Protein AF-A0A1G2UXZ8-F1 (afdb_monomer)

pLDDT: mean 89.66, std 9.72, range [54.31, 97.94]

Foldseek 3Di:
DDPVVVLVVVCVVVPVLCSVVSCVVSVNPDDPVLVVVLVVQLVPDQALVSLLVSLVVDNDPVSVVVSLVSQLVNDDDLVSLVVSLVSDPDPVSVVSSLVNNLVNLQVQLVVDDALVSLLVSLVSDDDPSVQSSLLSQLVNDLALVSLVVSVVSVHDPVSNVVSLVVNLVNLVVQLVPDDDLVSLVVSCVSHPDPVSNVSSLVNLCVNCVVVLVPDQALVVLLVCLVSNPDPVSLVSSLVSLVVNDDALVSLVSSLVSDDPPDPSNVVSVVVSVVVVVVVD

Structure (mmCIF, N/CA/C/O backbone):
data_AF-A0A1G2UXZ8-F1
#
_entry.id   AF-A0A1G2UXZ8-F1
#
loop_
_atom_site.group_PDB
_atom_site.id
_atom_site.type_symbol
_atom_site.label_atom_id
_atom_site.label_alt_id
_atom_site.label_comp_id
_atom_site.label_asym_id
_atom_site.label_entity_id
_atom_site.label_seq_id
_atom_site.pdbx_PDB_ins_code
_atom_site.Cartn_x
_atom_site.Cartn_y
_atom_site.Cartn_z
_atom_site.occupancy
_atom_site.B_iso_or_equiv
_atom_site.auth_seq_id
_atom_site.auth_comp_id
_atom_site.auth_asym_id
_atom_site.auth_atom_id
_atom_site.pdbx_PDB_model_num
ATOM 1 N N . MET A 1 1 ? -62.846 7.617 43.809 1.00 58.75 1 MET A N 1
ATOM 2 C CA . MET A 1 1 ? -61.968 7.109 42.742 1.00 58.75 1 MET A CA 1
ATOM 3 C C . MET A 1 1 ? -60.592 7.051 43.361 1.00 58.75 1 MET A C 1
ATOM 5 O O . MET A 1 1 ? -60.181 8.074 43.897 1.00 58.75 1 MET A O 1
ATOM 9 N N . ASP A 1 2 ? -59.991 5.868 43.469 1.00 78.31 2 ASP A N 1
ATOM 10 C CA . ASP A 1 2 ? -58.647 5.765 44.043 1.00 78.31 2 ASP A CA 1
ATOM 11 C C . ASP A 1 2 ? -57.612 6.422 43.113 1.00 78.31 2 ASP A C 1
ATOM 13 O O . ASP A 1 2 ? -57.886 6.703 41.940 1.00 78.31 2 ASP A O 1
ATOM 17 N N . ASN A 1 3 ? -56.446 6.735 43.678 1.00 74.56 3 ASN A N 1
ATOM 18 C CA . ASN A 1 3 ? -55.383 7.455 42.984 1.00 74.56 3 ASN A CA 1
ATOM 19 C C . ASN A 1 3 ? -54.862 6.697 41.750 1.00 74.56 3 ASN A C 1
ATOM 21 O O . ASN A 1 3 ? -54.484 7.342 40.778 1.00 74.56 3 ASN A O 1
ATOM 25 N N . GLU A 1 4 ? -54.911 5.362 41.744 1.00 75.12 4 GLU A N 1
ATOM 26 C CA . GLU A 1 4 ? -54.502 4.539 40.596 1.00 75.12 4 GLU A CA 1
ATOM 27 C C . GLU A 1 4 ? -55.512 4.606 39.449 1.00 75.12 4 GLU A C 1
ATOM 29 O O . GLU A 1 4 ? -55.157 4.798 38.287 1.00 75.12 4 GLU A O 1
ATOM 34 N N . THR A 1 5 ? -56.801 4.575 39.771 1.00 79.25 5 THR A N 1
ATOM 35 C CA . THR A 1 5 ? -57.874 4.758 38.791 1.00 79.25 5 THR A CA 1
ATOM 36 C C . THR A 1 5 ? -57.797 6.152 38.154 1.00 79.25 5 THR A C 1
ATOM 38 O O . THR A 1 5 ? -58.088 6.314 36.966 1.00 79.25 5 THR A O 1
ATOM 41 N N . LEU A 1 6 ? -57.379 7.168 38.921 1.00 79.19 6 LEU A N 1
ATOM 42 C CA . LEU A 1 6 ? -57.169 8.533 38.433 1.00 79.19 6 LEU A CA 1
ATOM 43 C C . LEU A 1 6 ? -55.944 8.629 37.504 1.00 79.19 6 LEU A C 1
ATOM 45 O O . LEU A 1 6 ? -56.065 9.202 36.421 1.00 79.19 6 LEU A O 1
ATOM 49 N N . VAL A 1 7 ? -54.807 8.037 37.888 1.00 77.62 7 VAL A N 1
ATOM 50 C CA . VAL A 1 7 ? -53.590 7.958 37.055 1.00 77.62 7 VAL A CA 1
ATOM 51 C C . VAL A 1 7 ? -53.886 7.230 35.743 1.00 77.62 7 VAL A C 1
ATOM 53 O O . VAL A 1 7 ? -53.621 7.779 34.676 1.00 77.62 7 VAL A O 1
ATOM 56 N N . SER A 1 8 ? -54.518 6.054 35.807 1.00 75.44 8 SER A N 1
ATOM 57 C CA . SER A 1 8 ? -54.886 5.240 34.641 1.00 75.44 8 SER A CA 1
ATOM 58 C C . SER A 1 8 ? -55.841 5.974 33.693 1.00 75.44 8 SER A C 1
ATOM 60 O O . SER A 1 8 ? -55.656 5.955 32.477 1.00 75.44 8 SER A O 1
ATOM 62 N N . SER A 1 9 ? -56.817 6.709 34.235 1.00 79.62 9 SER A N 1
ATOM 63 C CA . SER A 1 9 ? -57.753 7.498 33.423 1.00 79.62 9 SER A CA 1
ATOM 64 C C . SER A 1 9 ? -57.069 8.670 32.714 1.00 79.62 9 SER A C 1
ATOM 66 O O . SER A 1 9 ? -57.367 8.944 31.554 1.00 79.62 9 SER A O 1
ATOM 68 N N . ILE A 1 10 ? -56.147 9.366 33.388 1.00 79.25 10 ILE A N 1
ATOM 69 C CA . ILE A 1 10 ? -55.406 10.492 32.798 1.00 79.25 10 ILE A CA 1
ATOM 70 C C . ILE A 1 10 ? -54.396 9.980 31.764 1.00 79.25 10 ILE A C 1
ATOM 72 O O . ILE A 1 10 ? -54.287 10.554 30.680 1.00 79.25 10 ILE A O 1
ATOM 76 N N . ALA A 1 11 ? -53.726 8.866 32.050 1.00 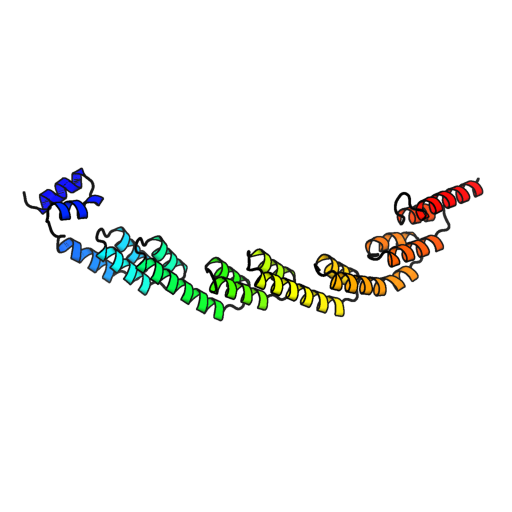73.75 11 ALA A N 1
ATOM 77 C CA . ALA A 1 11 ? -52.838 8.183 31.118 1.00 73.75 11 ALA A CA 1
ATOM 78 C C . ALA A 1 11 ? -53.572 7.677 29.870 1.00 73.75 11 ALA A C 1
ATOM 80 O O . ALA A 1 11 ? -53.076 7.842 28.761 1.00 73.75 11 ALA A O 1
ATOM 81 N N . GLY A 1 12 ? -54.789 7.146 30.018 1.00 74.38 12 GLY A N 1
ATOM 82 C CA . GLY A 1 12 ? -55.623 6.733 28.886 1.00 74.38 12 GLY A CA 1
ATOM 83 C C . GLY A 1 12 ? -56.032 7.887 27.961 1.00 74.38 12 GLY A C 1
ATOM 84 O O . GLY A 1 12 ? -56.367 7.652 26.803 1.00 74.38 12 GLY A O 1
ATOM 85 N N . ILE A 1 13 ? -55.988 9.134 28.449 1.00 78.38 13 ILE A N 1
ATOM 86 C CA . ILE A 1 13 ? -56.306 10.345 27.675 1.00 78.38 13 ILE A CA 1
ATOM 87 C C . ILE A 1 13 ? -55.046 10.967 27.062 1.00 78.38 13 ILE A C 1
ATOM 89 O O . ILE A 1 13 ? -55.066 11.375 25.903 1.00 78.38 13 ILE A O 1
ATOM 93 N N . LEU A 1 14 ? -53.967 11.079 27.841 1.00 70.81 14 LEU A N 1
ATOM 94 C CA . LEU A 1 14 ? -52.734 11.765 27.436 1.00 70.81 14 LEU A CA 1
ATOM 95 C C . LEU A 1 14 ? -51.730 10.835 26.739 1.00 70.81 14 LEU A C 1
ATOM 97 O O . LEU A 1 14 ? -50.828 11.313 26.055 1.00 70.81 14 LEU A O 1
ATOM 101 N N . GLY A 1 15 ? -51.921 9.523 26.867 1.00 57.69 15 GLY A N 1
ATOM 102 C CA . GLY A 1 15 ? -50.991 8.485 26.447 1.00 57.69 15 GLY A CA 1
ATOM 103 C C . GLY A 1 15 ? -50.136 7.983 27.611 1.00 57.69 15 GLY A C 1
ATOM 104 O O . GLY A 1 15 ? -49.682 8.763 28.451 1.00 57.69 15 GLY A O 1
ATOM 105 N N . HIS A 1 16 ? -49.920 6.664 27.653 1.00 64.88 16 HIS A N 1
ATOM 106 C CA . HIS A 1 16 ? -49.208 5.996 28.748 1.00 64.88 16 HIS A CA 1
ATOM 107 C C . HIS A 1 16 ? -47.759 6.471 28.914 1.00 64.88 16 HIS A C 1
ATOM 109 O O . HIS A 1 16 ? -47.296 6.553 30.035 1.00 64.88 16 HIS A O 1
ATOM 115 N N . TYR A 1 17 ? -47.120 6.960 27.852 1.00 56.22 17 TYR A N 1
ATOM 116 C CA . TYR A 1 17 ? -45.777 7.560 27.873 1.00 56.22 17 TYR A CA 1
ATOM 117 C C . TYR A 1 17 ? -45.634 8.824 28.753 1.00 56.22 17 TYR A C 1
ATOM 119 O O . TYR A 1 17 ? -44.525 9.313 28.957 1.00 56.22 17 TYR A O 1
ATOM 127 N N . HIS A 1 18 ? -46.730 9.382 29.283 1.00 64.62 18 HIS A N 1
ATOM 128 C CA . HIS A 1 18 ? -46.697 10.464 30.275 1.00 64.62 18 HIS A CA 1
ATOM 129 C C . HIS A 1 18 ? -46.946 9.983 31.716 1.00 64.62 18 HIS A C 1
ATOM 131 O O . HIS A 1 18 ? -47.034 10.825 32.615 1.00 64.62 18 HIS A O 1
ATOM 137 N N . LEU A 1 19 ? -47.058 8.670 31.968 1.00 67.75 19 LEU A N 1
ATOM 138 C CA . LEU A 1 19 ? -47.338 8.103 33.296 1.00 67.75 19 LEU A CA 1
ATOM 139 C C . LEU A 1 19 ? -46.437 8.667 34.402 1.00 67.75 19 LEU A C 1
ATOM 141 O O . LEU A 1 19 ? -46.987 9.079 35.427 1.00 67.75 19 LEU A O 1
ATOM 145 N N . PRO A 1 20 ? -45.103 8.769 34.221 1.00 63.78 20 PRO A N 1
ATOM 146 C CA . PRO A 1 20 ? -44.215 9.248 35.280 1.00 63.78 20 PRO A CA 1
ATOM 147 C C . PRO A 1 20 ? -44.505 10.706 35.658 1.00 63.78 20 PRO A C 1
ATOM 149 O O . PRO A 1 20 ? -44.551 11.074 36.835 1.00 63.78 20 PRO A O 1
ATOM 152 N N . GLN A 1 21 ? -44.791 11.546 34.659 1.00 69.12 21 GLN A N 1
ATOM 153 C CA . GLN A 1 21 ? -45.149 12.954 34.853 1.00 69.12 21 GLN A CA 1
ATOM 154 C C . GLN A 1 21 ? -46.533 13.087 35.499 1.00 69.12 21 GLN A C 1
ATOM 156 O O . GLN A 1 21 ? -46.715 13.900 36.404 1.00 69.12 21 GLN A O 1
ATOM 161 N N . ILE A 1 22 ? -47.493 12.256 35.084 1.00 75.06 22 ILE A N 1
ATOM 162 C CA . ILE A 1 22 ? -48.847 12.199 35.646 1.00 75.06 22 ILE A CA 1
ATOM 163 C C . ILE A 1 22 ? -48.794 11.780 37.122 1.00 75.06 22 ILE A C 1
ATOM 165 O O . ILE A 1 22 ? -49.353 12.476 37.970 1.00 75.06 22 ILE A O 1
ATOM 169 N N . ARG A 1 23 ? -48.077 10.700 37.456 1.00 73.06 23 ARG A N 1
ATOM 170 C CA . ARG A 1 23 ? -47.883 10.213 38.833 1.00 73.06 23 ARG A CA 1
ATOM 171 C C . ARG A 1 23 ? -47.204 11.261 39.716 1.00 73.06 23 ARG A C 1
ATOM 173 O O . ARG A 1 23 ? -47.701 11.556 40.804 1.00 73.06 23 ARG A O 1
ATOM 180 N N . THR A 1 24 ? -46.147 11.902 39.210 1.00 75.06 24 THR A N 1
ATOM 181 C CA . THR A 1 24 ? -45.426 12.977 39.914 1.00 75.06 24 THR A CA 1
ATOM 182 C C . THR A 1 24 ? -46.331 14.171 40.223 1.00 75.06 24 THR A C 1
ATOM 184 O O . THR A 1 24 ? -46.369 14.637 41.361 1.00 75.06 24 THR A O 1
ATOM 187 N N . VAL A 1 25 ? -47.100 14.654 39.240 1.00 78.38 25 VAL A N 1
ATOM 188 C CA . VAL A 1 25 ? -48.041 15.776 39.426 1.00 78.38 25 VAL A CA 1
ATOM 189 C C . VAL A 1 25 ? -49.145 15.424 40.423 1.00 78.38 25 VAL A C 1
ATOM 191 O O . VAL A 1 25 ? -49.581 16.279 41.193 1.00 78.38 25 VAL A O 1
ATOM 194 N N . LEU A 1 26 ? -49.590 14.169 40.431 1.00 79.94 26 LEU A N 1
ATOM 195 C CA . LEU A 1 26 ? -50.650 13.694 41.316 1.00 79.94 26 LEU A CA 1
ATOM 196 C C . LEU A 1 26 ? -50.145 13.283 42.709 1.00 79.94 26 LEU A C 1
ATOM 198 O O . LEU A 1 26 ? -50.958 12.931 43.562 1.00 79.94 26 LEU A O 1
ATOM 202 N N . GLY A 1 27 ? -48.831 13.331 42.959 1.00 72.88 27 GLY A N 1
ATOM 203 C CA . GLY A 1 27 ? -48.230 12.886 44.219 1.00 72.88 27 GLY A CA 1
ATOM 204 C C . GLY A 1 27 ? -48.477 11.403 44.510 1.00 72.88 27 GLY A C 1
ATOM 205 O O . GLY A 1 27 ? -48.509 11.001 45.674 1.00 72.88 27 GLY A O 1
ATOM 206 N N . VAL A 1 28 ? -48.700 10.603 43.464 1.00 71.12 28 VAL A N 1
ATOM 207 C CA . VAL A 1 28 ? -48.918 9.160 43.565 1.00 71.12 28 VAL A CA 1
ATOM 208 C C . VAL A 1 28 ? -47.559 8.497 43.372 1.00 71.12 28 VAL A C 1
ATOM 210 O O . VAL A 1 28 ? -46.998 8.620 42.283 1.00 71.12 28 VAL A O 1
ATOM 213 N N . PRO A 1 29 ? -46.990 7.843 44.400 1.00 61.88 29 PRO A N 1
ATOM 214 C CA . PRO A 1 29 ? -45.756 7.091 44.220 1.00 61.88 29 PRO A CA 1
ATOM 215 C C . PRO A 1 29 ? -45.961 6.002 43.158 1.00 61.88 29 PRO A C 1
ATOM 217 O O . PRO A 1 29 ? -47.081 5.534 42.938 1.00 61.88 29 PRO A O 1
ATOM 220 N N . GLU A 1 30 ? -44.889 5.621 42.469 1.00 59.06 30 GLU A N 1
ATOM 221 C CA . GLU A 1 30 ? -44.909 4.433 4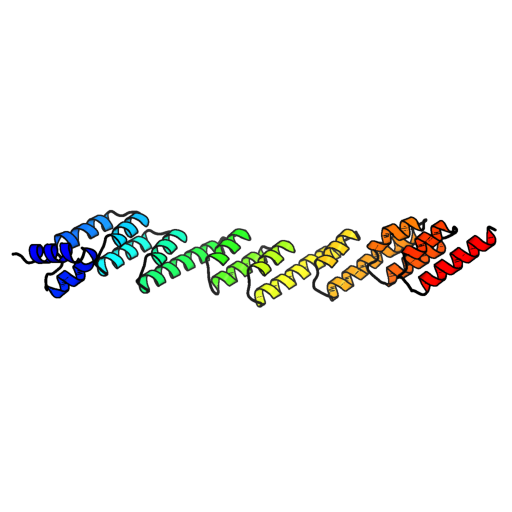1.611 1.00 59.06 30 GLU A CA 1
ATOM 222 C C . GLU A 1 30 ? -45.421 3.229 42.405 1.00 59.06 30 GLU A C 1
ATOM 224 O O . GLU A 1 30 ? -45.105 3.071 43.590 1.00 59.06 30 GLU A O 1
ATOM 229 N N . SER A 1 31 ? -46.252 2.408 41.766 1.00 58.75 31 SER A N 1
ATOM 230 C CA . SER A 1 31 ? -46.792 1.216 42.409 1.00 58.75 31 SER A CA 1
ATOM 231 C C . SER A 1 31 ? -45.656 0.233 42.732 1.00 58.75 31 SER A C 1
ATOM 233 O O . SER A 1 31 ? -44.725 0.059 41.943 1.00 58.75 31 SER A O 1
ATOM 235 N N . GLU A 1 32 ? -45.708 -0.424 43.898 1.00 54.72 32 GLU A N 1
ATOM 236 C CA . GLU A 1 32 ? -44.707 -1.440 44.270 1.00 54.72 32 GLU A CA 1
ATOM 237 C C . GLU A 1 32 ? -44.672 -2.603 43.261 1.00 54.72 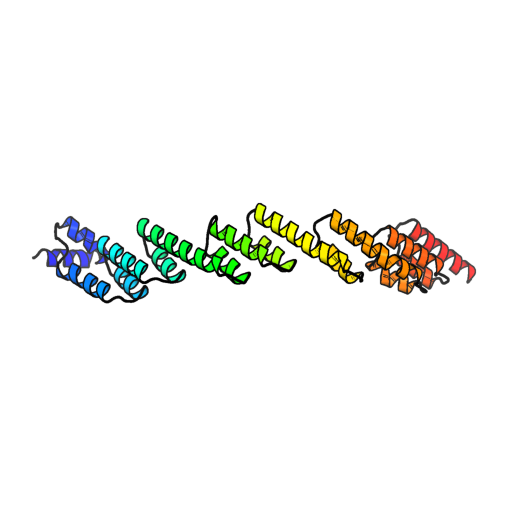32 GLU A C 1
ATOM 239 O O . GLU A 1 32 ? -43.607 -3.162 43.020 1.00 54.72 32 GLU A O 1
ATOM 244 N N . GLU A 1 33 ? -45.802 -2.936 42.627 1.00 55.69 33 GLU A N 1
ATOM 245 C CA . GLU A 1 33 ? -45.894 -4.002 41.619 1.00 55.69 33 GLU A CA 1
ATOM 246 C C . GLU A 1 33 ? -45.131 -3.675 40.322 1.00 55.69 33 GLU A C 1
ATOM 248 O O . GLU A 1 33 ? -44.415 -4.540 39.814 1.00 55.69 33 GLU A O 1
ATOM 253 N N . GLU A 1 34 ? -45.213 -2.440 39.807 1.00 54.31 34 GLU A N 1
ATOM 254 C CA . GLU A 1 34 ? -44.420 -2.014 38.638 1.00 54.31 34 GLU A CA 1
ATOM 255 C C . GLU A 1 34 ? -42.918 -2.014 38.965 1.00 54.31 34 GLU A C 1
ATOM 257 O O . GLU A 1 34 ? -42.119 -2.514 38.176 1.00 54.31 34 GLU A O 1
ATOM 262 N N . ASN A 1 35 ? -42.534 -1.575 40.171 1.00 58.84 35 ASN A N 1
ATOM 263 C CA . ASN A 1 35 ? -41.133 -1.515 40.615 1.00 58.84 35 ASN A CA 1
ATOM 264 C C . ASN A 1 35 ? -40.482 -2.897 40.861 1.00 58.84 35 ASN A C 1
ATOM 266 O O . ASN A 1 35 ? -39.256 -2.996 40.972 1.00 58.84 35 ASN A O 1
ATOM 270 N N . VAL A 1 36 ? -41.288 -3.956 41.009 1.00 63.03 36 VAL A N 1
ATOM 271 C CA . VAL A 1 36 ? -40.825 -5.347 41.191 1.00 63.03 36 VAL A CA 1
ATOM 272 C C . VAL A 1 36 ? -40.710 -6.072 39.848 1.00 63.03 36 VAL A C 1
ATOM 274 O O . VAL A 1 36 ? -39.770 -6.839 39.646 1.00 63.03 36 VAL A O 1
ATOM 277 N N . LYS A 1 37 ? -41.614 -5.805 38.899 1.00 76.25 37 LYS A N 1
ATOM 278 C CA . LYS A 1 37 ? -41.692 -6.562 37.642 1.00 76.25 37 LYS A CA 1
ATOM 279 C C . LYS A 1 37 ? -40.462 -6.385 36.744 1.00 76.25 37 LYS A C 1
ATOM 281 O O . LYS A 1 37 ? -39.888 -7.384 36.314 1.00 76.25 37 LYS A O 1
ATOM 286 N N . TRP A 1 38 ? -40.031 -5.148 36.488 1.00 80.12 38 TRP A N 1
ATOM 287 C CA . TRP A 1 38 ? -38.858 -4.902 35.638 1.00 80.12 38 TRP A CA 1
ATOM 288 C C . TRP A 1 38 ? -37.567 -5.412 36.284 1.00 80.12 38 TRP A C 1
ATOM 290 O O . TRP A 1 38 ? -36.665 -5.853 35.581 1.00 80.12 38 TRP A O 1
ATOM 300 N N . LYS A 1 39 ? -37.477 -5.414 37.622 1.00 84.44 39 LYS A N 1
ATOM 301 C CA . LYS A 1 39 ? -36.323 -5.973 38.341 1.00 84.44 39 LYS A CA 1
ATOM 302 C C . LYS A 1 39 ? -36.226 -7.478 38.173 1.00 84.44 39 LYS A C 1
ATOM 304 O O . LYS A 1 39 ? -35.134 -7.976 37.922 1.00 84.44 39 LYS A O 1
ATOM 309 N N . ASP A 1 40 ? -37.347 -8.187 38.263 1.00 86.62 40 ASP A N 1
ATOM 310 C CA . ASP A 1 40 ? -37.391 -9.631 38.028 1.00 86.62 40 ASP A CA 1
ATOM 311 C C . ASP A 1 40 ? -37.030 -9.980 36.573 1.00 86.62 40 ASP A C 1
ATOM 313 O O . ASP A 1 40 ? -36.357 -10.984 36.317 1.00 86.62 40 ASP A O 1
ATOM 317 N N . GLU A 1 41 ? -37.493 -9.181 35.607 1.00 88.44 41 GLU A N 1
ATOM 318 C CA . GLU A 1 41 ? -37.143 -9.321 34.187 1.00 88.44 41 GLU A CA 1
ATOM 319 C C . GLU A 1 41 ? -35.656 -9.024 33.958 1.00 88.44 41 GLU A C 1
ATOM 321 O O . GLU A 1 41 ? -34.948 -9.830 33.346 1.00 88.44 41 GLU A O 1
ATOM 326 N N . LEU A 1 42 ? -35.150 -7.937 34.547 1.00 91.50 42 LEU A N 1
ATOM 327 C CA . LEU A 1 42 ? -33.744 -7.575 34.483 1.00 91.50 42 LEU A CA 1
ATOM 328 C C . LEU A 1 42 ? -32.865 -8.639 35.125 1.00 91.50 42 LEU A C 1
ATOM 330 O O . LEU A 1 42 ? -31.822 -8.954 34.568 1.00 91.50 42 LEU A O 1
ATOM 334 N N . GLU A 1 43 ? -33.241 -9.217 36.266 1.00 92.62 43 GLU A N 1
ATOM 335 C CA . GLU A 1 43 ? -32.473 -10.271 36.939 1.00 92.62 43 GLU A CA 1
ATOM 336 C C . GLU A 1 43 ? -32.340 -11.517 36.053 1.00 92.62 43 GLU A C 1
ATOM 338 O O . GLU A 1 43 ? -31.247 -12.087 35.958 1.00 92.62 43 GLU A O 1
ATOM 343 N N . LYS A 1 44 ? -33.406 -11.876 35.328 1.00 93.25 44 LYS A N 1
ATOM 344 C CA . LYS A 1 44 ? -33.438 -13.018 34.402 1.00 93.25 44 LYS A CA 1
ATOM 345 C C . LYS A 1 44 ? -32.704 -12.771 33.087 1.00 93.25 44 LYS A C 1
ATOM 347 O O . LYS A 1 44 ? -32.305 -13.749 32.463 1.00 93.25 44 LYS A O 1
ATOM 352 N N . ALA A 1 45 ? -32.506 -11.517 32.680 1.00 93.62 45 ALA A N 1
ATOM 353 C CA . ALA A 1 45 ? -31.782 -11.190 31.455 1.00 93.62 45 ALA A CA 1
ATOM 354 C C . ALA A 1 45 ? -30.337 -11.720 31.505 1.00 93.62 45 ALA A C 1
ATOM 356 O O . ALA A 1 45 ? -29.588 -11.450 32.450 1.00 93.62 45 ALA A O 1
ATOM 357 N N . THR A 1 46 ? -29.939 -12.475 30.490 1.00 94.12 46 THR A N 1
ATOM 358 C CA . THR A 1 46 ? -28.609 -13.093 30.356 1.00 94.12 46 THR A CA 1
ATOM 359 C C . THR A 1 46 ? -27.827 -12.577 29.154 1.00 94.12 46 THR A C 1
ATOM 361 O O . THR A 1 46 ? -26.633 -12.853 29.039 1.00 94.12 46 THR A O 1
ATOM 364 N N . THR A 1 47 ? -28.474 -11.804 28.285 1.00 94.75 47 THR A N 1
ATOM 365 C CA . THR A 1 47 ? -27.885 -11.223 27.076 1.00 94.75 47 THR A CA 1
ATOM 366 C C . THR A 1 47 ? -28.015 -9.702 27.060 1.00 94.75 47 THR A C 1
ATOM 368 O O . THR A 1 47 ? -28.826 -9.122 27.782 1.00 94.75 47 THR A O 1
ATOM 371 N N . VAL A 1 48 ? -27.205 -9.050 26.220 1.00 93.25 48 VAL A N 1
ATOM 372 C CA . VAL A 1 48 ? -27.284 -7.598 26.003 1.00 93.25 48 VAL A CA 1
ATOM 37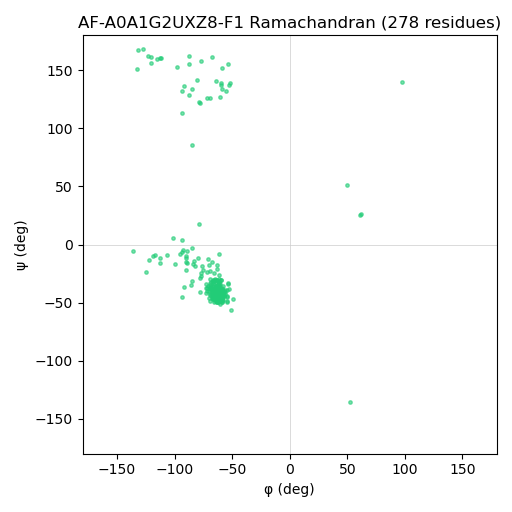3 C C . VAL A 1 48 ? -28.657 -7.216 25.455 1.00 93.25 48 VAL A C 1
ATOM 375 O O . VAL A 1 48 ? -29.274 -6.306 25.996 1.00 93.25 48 VAL A O 1
ATOM 378 N N . ASP A 1 49 ? -29.165 -7.948 24.462 1.00 93.19 49 ASP A N 1
ATOM 379 C CA . ASP A 1 49 ? -30.462 -7.667 23.837 1.00 93.19 49 ASP A CA 1
ATOM 380 C C . ASP A 1 49 ? -31.621 -7.741 24.839 1.00 93.19 49 ASP A C 1
ATOM 382 O O . ASP A 1 49 ? -32.466 -6.851 24.855 1.00 93.19 49 ASP A O 1
ATOM 386 N N . GLU A 1 50 ? -31.631 -8.739 25.732 1.00 93.00 50 GLU A N 1
ATOM 387 C CA . GLU A 1 50 ? -32.640 -8.841 26.798 1.00 93.00 50 GLU A CA 1
ATOM 388 C C . GLU A 1 50 ? -32.559 -7.651 27.769 1.00 93.00 50 GLU A C 1
ATOM 390 O O . GLU A 1 50 ? -33.585 -7.117 28.182 1.00 93.00 50 GLU A O 1
ATOM 395 N N . CYS A 1 51 ? -31.355 -7.183 28.118 1.00 93.12 51 CYS A N 1
ATOM 396 C CA . CYS A 1 51 ? -31.208 -5.974 28.932 1.00 93.12 51 CYS A CA 1
ATOM 397 C C . CYS A 1 51 ? -31.670 -4.708 28.191 1.00 93.12 51 CYS A C 1
ATOM 399 O O . CYS A 1 51 ? -32.246 -3.821 28.819 1.00 93.12 51 CYS A O 1
ATOM 401 N N . ILE A 1 52 ? -31.446 -4.618 26.876 1.00 91.06 52 ILE A N 1
ATOM 402 C CA . ILE A 1 52 ? -31.933 -3.508 26.044 1.00 91.06 52 ILE A CA 1
ATOM 403 C C . ILE A 1 52 ? -33.460 -3.553 25.899 1.00 91.06 52 ILE A C 1
ATOM 405 O O . ILE A 1 52 ? -34.105 -2.508 25.883 1.00 91.06 52 ILE A O 1
ATOM 409 N N . GLU A 1 53 ? -34.067 -4.737 25.836 1.00 88.88 53 GLU A N 1
ATOM 410 C CA . GLU A 1 53 ? -35.524 -4.884 25.850 1.00 88.88 53 GLU A CA 1
ATOM 411 C C . GLU A 1 53 ? -36.120 -4.384 27.170 1.00 88.88 53 GLU A C 1
ATOM 413 O O . GLU A 1 53 ? -37.088 -3.625 27.146 1.00 88.88 53 GLU A O 1
ATOM 418 N N . VAL A 1 54 ? -35.505 -4.722 28.309 1.00 88.00 54 VAL A N 1
ATOM 419 C CA . VAL A 1 54 ? -35.911 -4.167 29.611 1.00 88.00 54 VAL A CA 1
ATOM 420 C C . VAL A 1 54 ? -35.739 -2.647 29.632 1.00 88.00 54 VAL A C 1
ATOM 422 O O . VAL A 1 54 ? -36.667 -1.952 30.024 1.00 88.00 54 VAL A O 1
ATOM 425 N N . TYR A 1 55 ? -34.607 -2.121 29.147 1.00 87.06 55 TYR A N 1
ATOM 426 C CA . TYR A 1 55 ? -34.375 -0.676 29.019 1.00 87.06 55 TYR A CA 1
ATOM 427 C C . TYR A 1 55 ? -35.481 0.025 28.214 1.00 87.06 55 TYR A C 1
ATOM 429 O O . TYR A 1 55 ? -36.023 1.025 28.663 1.00 87.06 55 TYR A O 1
ATOM 437 N N . ASN A 1 56 ? -35.846 -0.510 27.046 1.00 85.00 56 ASN A N 1
ATOM 438 C CA . ASN A 1 56 ? -36.841 0.106 26.161 1.00 85.00 56 ASN A CA 1
ATOM 439 C C . ASN A 1 56 ? -38.273 0.066 26.716 1.00 85.00 56 ASN A C 1
ATOM 441 O O . ASN A 1 56 ? -39.117 0.845 26.275 1.00 85.00 56 ASN A O 1
ATOM 445 N N . ASN A 1 57 ? -38.557 -0.871 27.621 1.00 83.44 57 ASN A N 1
ATOM 446 C CA . ASN A 1 57 ? -39.868 -1.037 28.246 1.00 83.44 57 ASN A CA 1
ATOM 447 C C . ASN A 1 57 ? -39.974 -0.332 29.608 1.00 83.44 57 ASN A C 1
ATOM 449 O O . ASN A 1 57 ? -41.066 -0.281 30.174 1.00 83.44 57 ASN A O 1
ATOM 453 N N . GLU A 1 58 ? -38.863 0.182 30.138 1.00 78.44 58 GLU A N 1
ATOM 454 C CA . GLU A 1 58 ? -38.793 0.848 31.432 1.00 78.44 58 GLU A CA 1
ATOM 455 C C . GLU A 1 58 ? -39.004 2.362 31.283 1.00 78.44 58 GLU A C 1
ATOM 457 O O . GLU A 1 58 ? -38.456 2.987 30.380 1.00 78.44 58 GLU A O 1
ATOM 462 N N . GLU A 1 59 ? -39.804 2.959 32.173 1.00 70.44 59 GLU A N 1
ATOM 463 C CA . GLU A 1 59 ? -40.136 4.395 32.127 1.00 70.44 59 GLU A CA 1
ATOM 464 C C . GLU A 1 59 ? -39.416 5.211 33.218 1.00 70.44 59 GLU A C 1
ATOM 466 O O . GLU A 1 59 ? -39.473 6.447 33.216 1.00 70.44 59 GLU A O 1
ATOM 471 N N . SER A 1 60 ? -38.749 4.545 34.169 1.00 76.75 60 SER A N 1
ATOM 472 C CA . SER A 1 60 ? -37.964 5.194 35.217 1.00 76.75 60 SER A CA 1
ATOM 473 C C . SER A 1 60 ? -36.487 5.327 34.832 1.00 76.75 60 SER A C 1
ATOM 475 O O . SER A 1 60 ? -35.810 4.360 34.488 1.00 76.75 60 SER A O 1
ATOM 477 N N . GLU A 1 61 ? -35.930 6.529 35.024 1.00 75.19 61 GLU A N 1
ATOM 478 C CA . GLU A 1 61 ? -34.500 6.814 34.793 1.00 75.19 61 GLU A CA 1
ATOM 479 C C . GLU A 1 61 ? -33.584 5.846 35.565 1.00 75.19 61 GLU A C 1
ATOM 481 O O . GLU A 1 61 ? -32.508 5.466 35.106 1.00 75.19 61 GLU A O 1
ATOM 486 N N . LYS A 1 62 ? -34.018 5.413 36.753 1.00 81.12 62 LYS A N 1
ATOM 487 C CA . LYS A 1 62 ? -33.266 4.464 37.572 1.00 81.12 62 LYS A CA 1
ATOM 488 C C . LYS A 1 62 ? -33.229 3.068 36.945 1.00 81.12 62 LYS A C 1
ATOM 490 O O . LYS A 1 62 ? -32.147 2.485 36.883 1.00 81.12 62 LYS A O 1
ATOM 495 N N . GLY A 1 63 ? -34.373 2.531 36.521 1.00 81.81 63 GLY A N 1
ATOM 496 C CA . GLY A 1 63 ? -34.432 1.204 35.909 1.00 81.81 63 GLY A CA 1
ATOM 497 C C . GLY A 1 63 ? -33.726 1.171 34.555 1.00 81.81 63 GLY A C 1
ATOM 498 O O . GLY A 1 63 ? -32.966 0.241 34.288 1.00 81.81 63 GLY A O 1
ATOM 499 N N . GLU A 1 64 ? -33.852 2.245 33.770 1.00 85.81 64 GLU A N 1
ATOM 500 C CA . GLU A 1 64 ? -33.095 2.446 32.532 1.00 85.81 64 GLU A CA 1
ATOM 501 C C . GLU A 1 64 ? -31.575 2.333 32.756 1.00 85.81 64 GLU A C 1
ATOM 503 O O . GLU A 1 64 ? -30.876 1.595 32.054 1.00 85.81 64 GLU A O 1
ATOM 508 N N . ILE A 1 65 ? -31.050 3.044 33.761 1.00 88.19 65 ILE A N 1
ATOM 509 C CA . ILE A 1 65 ? -29.622 3.009 34.099 1.00 88.19 65 ILE A CA 1
ATOM 510 C C . ILE A 1 65 ? -29.212 1.614 34.581 1.00 88.19 65 ILE A C 1
ATOM 512 O O . ILE A 1 65 ? -28.197 1.100 34.113 1.00 88.19 65 ILE A O 1
ATOM 516 N N . GLU A 1 66 ? -29.975 0.983 35.479 1.00 91.75 66 GLU A N 1
ATOM 517 C CA . GLU A 1 66 ? -29.658 -0.359 35.994 1.00 91.75 66 GLU A CA 1
ATOM 518 C C . GLU A 1 66 ? -29.647 -1.417 34.875 1.00 91.75 66 GLU A C 1
ATOM 520 O O . GLU A 1 66 ? -28.753 -2.271 34.841 1.00 91.75 66 GLU A O 1
ATOM 525 N N . ALA A 1 67 ? -30.574 -1.330 33.917 1.00 92.38 67 ALA A N 1
ATOM 526 C CA . ALA A 1 67 ? -30.626 -2.222 32.763 1.00 92.38 67 ALA A CA 1
ATOM 527 C C . ALA A 1 67 ? -29.383 -2.090 31.872 1.00 92.38 67 ALA A C 1
ATOM 529 O O . ALA A 1 67 ? -28.741 -3.091 31.535 1.00 92.38 67 ALA A O 1
ATOM 530 N N . LEU A 1 68 ? -28.984 -0.855 31.553 1.00 94.50 68 LEU A N 1
ATOM 531 C CA . LEU A 1 68 ? -27.783 -0.587 30.759 1.00 94.50 68 LEU A CA 1
ATOM 532 C C . LEU A 1 68 ? -26.491 -0.922 31.515 1.00 94.50 68 LEU A C 1
ATOM 534 O O . LEU A 1 68 ? -25.521 -1.377 30.906 1.00 94.50 68 LEU A O 1
ATOM 538 N N . GLU A 1 69 ? -26.454 -0.754 32.839 1.00 95.12 69 GLU A N 1
ATOM 539 C CA . GLU A 1 69 ? -25.323 -1.211 33.649 1.00 95.12 69 GLU A CA 1
ATOM 540 C C . GLU A 1 69 ? -25.185 -2.730 33.615 1.00 95.12 69 GLU A C 1
ATOM 542 O O . GLU A 1 69 ? -24.066 -3.225 33.448 1.00 95.12 69 GLU A O 1
ATOM 547 N N . LYS A 1 70 ? -26.291 -3.481 33.687 1.00 95.50 70 LYS A N 1
ATOM 548 C CA . LYS A 1 70 ? -26.239 -4.935 33.504 1.00 95.50 70 LYS A CA 1
ATOM 549 C C . LYS A 1 70 ? -25.782 -5.293 32.090 1.00 95.50 70 LYS A C 1
ATOM 551 O O . LYS A 1 70 ? -24.866 -6.107 31.954 1.00 95.50 70 LYS A O 1
ATOM 556 N N . ALA A 1 71 ? -26.315 -4.636 31.059 1.00 96.19 71 ALA A N 1
ATOM 557 C CA . ALA A 1 71 ? -25.882 -4.832 29.675 1.00 96.19 71 ALA A CA 1
ATOM 558 C C . ALA A 1 71 ? -24.361 -4.631 29.511 1.00 96.19 71 ALA A C 1
ATOM 560 O O . ALA A 1 71 ? -23.692 -5.474 28.916 1.00 96.19 71 ALA A O 1
ATOM 561 N N . LEU A 1 72 ? -23.782 -3.585 30.119 1.00 96.00 72 LEU A N 1
ATOM 562 C CA . LEU A 1 72 ? -22.331 -3.336 30.120 1.00 96.00 72 LEU A CA 1
ATOM 563 C C . LEU A 1 72 ? -21.516 -4.470 30.759 1.00 96.00 72 LEU A C 1
ATOM 565 O O . LEU A 1 72 ? -20.358 -4.670 30.387 1.00 96.00 72 LEU A O 1
ATOM 569 N N . THR A 1 73 ? -22.076 -5.181 31.742 1.00 96.00 73 THR A N 1
ATOM 570 C CA . THR A 1 73 ? -21.399 -6.330 32.367 1.00 96.00 73 THR A CA 1
ATOM 571 C C . THR A 1 73 ? -21.465 -7.598 31.516 1.00 96.00 73 THR A C 1
ATOM 573 O O . THR A 1 73 ? -20.549 -8.414 31.598 1.00 96.00 73 THR A O 1
ATOM 576 N N . LEU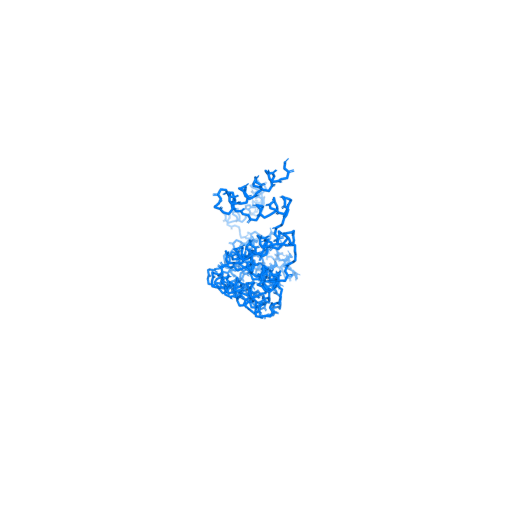 A 1 74 ? -22.518 -7.754 30.707 1.00 95.94 74 LEU A N 1
ATOM 577 C CA . LEU A 1 74 ? -22.733 -8.911 29.831 1.00 95.94 74 LEU A CA 1
ATOM 578 C C . LEU A 1 74 ? -22.030 -8.774 28.475 1.00 95.94 74 LEU A C 1
ATOM 580 O O . LEU A 1 74 ? -21.547 -9.770 27.936 1.00 95.94 74 LEU A O 1
ATOM 584 N N . ALA A 1 75 ? -21.951 -7.554 27.943 1.00 96.44 75 ALA A N 1
ATOM 585 C CA . ALA A 1 75 ? -21.306 -7.260 26.670 1.00 96.44 75 ALA A CA 1
ATOM 586 C C . ALA A 1 75 ? -19.824 -7.659 26.672 1.00 96.44 75 ALA A C 1
ATOM 588 O O . ALA A 1 75 ? -19.090 -7.419 27.639 1.00 96.44 75 ALA A O 1
ATOM 589 N N . ASN A 1 76 ? -19.374 -8.237 25.562 1.00 94.50 76 ASN A N 1
ATOM 590 C CA . ASN A 1 76 ? -18.001 -8.693 25.351 1.00 94.50 76 ASN A CA 1
ATOM 591 C C . ASN A 1 76 ? -17.435 -8.326 23.966 1.00 94.50 76 ASN A C 1
ATOM 593 O O . ASN A 1 76 ? -16.241 -8.525 23.725 1.00 94.50 76 ASN A O 1
ATOM 597 N N . THR A 1 77 ? -18.253 -7.761 23.079 1.00 94.06 77 THR A N 1
ATOM 598 C CA . THR A 1 77 ? -17.848 -7.320 21.740 1.00 94.06 77 THR A CA 1
ATOM 599 C C . THR A 1 77 ? -17.966 -5.809 21.562 1.00 94.06 77 THR A C 1
ATOM 601 O O . THR A 1 77 ? -18.691 -5.122 22.278 1.00 94.06 77 THR A O 1
ATOM 604 N N . VAL A 1 78 ? -17.245 -5.281 20.568 1.00 92.50 78 VAL A N 1
ATOM 605 C CA . VAL A 1 78 ? -17.337 -3.865 20.177 1.00 92.50 78 VAL A CA 1
ATOM 606 C C . VAL A 1 78 ? -18.759 -3.505 19.739 1.00 92.50 78 VAL A C 1
ATOM 608 O O . VAL A 1 78 ? -19.243 -2.444 20.119 1.00 92.50 78 VAL A O 1
ATOM 611 N N . ASP A 1 79 ? -19.433 -4.394 19.005 1.00 93.06 79 ASP A N 1
ATOM 612 C CA . ASP A 1 79 ? -20.791 -4.162 18.504 1.00 93.06 79 ASP A CA 1
ATOM 613 C C . ASP A 1 79 ? -21.811 -4.093 19.649 1.00 93.06 79 ASP A C 1
ATOM 615 O O . ASP A 1 79 ? -22.619 -3.171 19.688 1.00 93.06 79 ASP A O 1
ATOM 619 N N . GLU A 1 80 ? -21.731 -4.994 20.633 1.00 95.81 80 GLU A N 1
ATOM 620 C CA . GLU A 1 80 ? -22.598 -4.958 21.821 1.00 95.81 80 GLU A CA 1
ATOM 621 C C . GLU A 1 80 ? -22.410 -3.674 22.638 1.00 95.81 80 GLU A C 1
ATOM 623 O O . GLU A 1 80 ? -23.385 -3.041 23.042 1.00 95.81 80 GLU A O 1
ATOM 628 N N . TYR A 1 81 ? -21.165 -3.242 22.862 1.00 95.62 81 TYR A N 1
ATOM 629 C CA . TYR A 1 81 ? -20.922 -1.962 23.530 1.00 95.62 81 TYR A CA 1
ATOM 630 C C . TYR A 1 81 ? -21.384 -0.768 22.683 1.00 95.62 81 TYR A C 1
ATOM 632 O O . TYR A 1 81 ? -21.833 0.231 23.247 1.00 95.62 81 TYR A O 1
ATOM 640 N N . GLY A 1 82 ? -21.309 -0.869 21.353 1.00 93.31 82 GLY A N 1
ATOM 641 C CA . GLY A 1 82 ? -21.862 0.115 20.423 1.00 93.31 82 GLY A CA 1
ATOM 642 C C . GLY A 1 82 ? -23.379 0.236 20.557 1.00 93.31 82 GLY A C 1
ATOM 643 O O . GLY A 1 82 ? -23.887 1.342 20.716 1.00 93.31 82 GLY A O 1
ATOM 644 N N . LEU A 1 83 ? -24.091 -0.892 20.622 1.00 93.62 83 LEU A N 1
ATOM 645 C CA . LEU A 1 83 ? -25.539 -0.919 20.857 1.00 93.62 83 LEU A CA 1
ATOM 646 C C . LEU A 1 83 ? -25.916 -0.240 22.179 1.00 93.62 83 LEU A C 1
ATOM 648 O O . LEU A 1 83 ? -26.853 0.558 22.219 1.00 93.62 83 LEU A O 1
ATOM 652 N N . ILE A 1 84 ? -25.166 -0.502 23.253 1.00 94.12 84 ILE A N 1
ATOM 653 C CA . ILE A 1 84 ? -25.382 0.140 24.559 1.00 94.12 84 ILE A CA 1
ATOM 654 C C . ILE A 1 84 ? -25.130 1.652 24.479 1.00 94.12 84 ILE A C 1
ATOM 656 O O . ILE A 1 84 ? -25.883 2.437 25.057 1.00 94.12 84 ILE A O 1
ATOM 660 N N . TYR A 1 85 ? -24.080 2.076 23.768 1.00 93.00 85 TYR A N 1
ATOM 661 C CA . TYR A 1 85 ? -23.779 3.492 23.562 1.00 93.00 85 TYR A CA 1
ATOM 662 C C . TYR A 1 85 ? -24.909 4.207 22.812 1.00 93.00 85 TYR A C 1
ATOM 664 O O . TYR A 1 85 ? -25.371 5.252 23.273 1.00 93.00 85 TYR A O 1
ATOM 672 N N . ASP A 1 86 ? -25.362 3.633 21.696 1.00 90.25 86 ASP A N 1
ATOM 673 C CA . ASP A 1 86 ? -26.387 4.217 20.826 1.00 90.25 86 ASP A CA 1
ATOM 674 C C . ASP A 1 86 ? -27.766 4.257 21.498 1.00 90.25 86 ASP A C 1
ATOM 676 O O . ASP A 1 86 ? -28.536 5.191 21.273 1.00 90.25 86 ASP A O 1
ATOM 680 N N . SER A 1 87 ? -28.063 3.275 22.354 1.00 87.00 87 SER A N 1
ATOM 681 C CA . SER A 1 87 ? -29.328 3.207 23.098 1.00 87.00 87 SER A CA 1
ATOM 682 C C . SER A 1 87 ? -29.372 4.178 24.283 1.00 87.00 87 SER A C 1
ATOM 684 O O . SER A 1 87 ? -30.445 4.581 24.718 1.00 87.00 87 SER A O 1
ATOM 686 N N . SER A 1 88 ? -28.216 4.570 24.827 1.00 87.31 88 SER A N 1
ATOM 687 C CA . SER A 1 88 ? -28.141 5.334 26.073 1.00 87.31 88 SER A CA 1
ATOM 688 C C . SER A 1 88 ? -28.240 6.850 25.876 1.00 87.31 88 SER A C 1
ATOM 690 O O . SER A 1 88 ? -27.419 7.484 25.203 1.00 87.31 88 SER A O 1
ATOM 692 N N . HIS A 1 89 ? -29.142 7.475 26.632 1.00 83.62 89 HIS A N 1
ATOM 693 C CA . HIS A 1 89 ? -29.181 8.931 26.818 1.00 83.62 89 HIS A CA 1
ATOM 694 C C . HIS A 1 89 ? -28.232 9.419 27.928 1.00 83.62 89 HIS A C 1
ATOM 696 O O . HIS A 1 89 ? -27.884 10.602 27.977 1.00 83.62 89 HIS A O 1
ATOM 702 N N . SER A 1 90 ? -27.770 8.512 28.795 1.00 87.94 90 SER A N 1
ATOM 703 C CA . SER A 1 90 ? -26.850 8.815 29.892 1.00 87.94 90 SER A CA 1
ATOM 704 C C . SER A 1 90 ? -25.412 8.947 29.399 1.00 87.94 90 SER A C 1
ATOM 706 O O . SER A 1 90 ? -24.820 8.003 28.866 1.00 87.94 90 SER A O 1
ATOM 708 N N . GLU A 1 91 ? -24.811 10.109 29.655 1.00 89.62 91 GLU A N 1
ATOM 709 C CA . GLU A 1 91 ? -23.413 10.379 29.317 1.00 89.62 91 GLU A CA 1
ATOM 710 C C . GLU A 1 91 ? -22.444 9.475 30.090 1.00 89.62 91 GLU A C 1
ATOM 712 O O . GLU A 1 91 ? -21.415 9.060 29.561 1.00 89.62 91 GLU A O 1
ATOM 717 N N . ALA A 1 92 ? -22.787 9.113 31.330 1.00 93.44 92 ALA A N 1
ATOM 718 C CA . ALA A 1 92 ? -21.963 8.229 32.146 1.00 93.44 92 ALA A CA 1
ATOM 719 C C . ALA A 1 92 ? -21.915 6.803 31.574 1.00 93.44 92 ALA A C 1
ATOM 721 O O . ALA A 1 92 ? -20.839 6.205 31.514 1.00 93.44 92 ALA A O 1
ATOM 722 N N . ILE A 1 93 ? -23.056 6.275 31.120 1.00 93.56 93 ILE A N 1
ATOM 723 C CA . ILE A 1 93 ? -23.134 4.957 30.474 1.00 93.56 93 ILE A CA 1
ATOM 724 C C . ILE A 1 93 ? -22.410 4.978 29.130 1.00 93.56 93 ILE A C 1
ATOM 726 O O . ILE A 1 93 ? -21.575 4.110 28.879 1.00 93.56 93 ILE A O 1
ATOM 730 N N . ARG A 1 94 ? -22.644 6.009 28.308 1.00 94.00 94 ARG A N 1
ATOM 731 C CA . ARG A 1 94 ? -21.941 6.183 27.029 1.00 94.00 94 ARG A CA 1
ATOM 732 C C . ARG A 1 94 ? -20.430 6.225 27.211 1.00 94.00 94 ARG A C 1
ATOM 734 O O . ARG A 1 94 ? -19.705 5.536 26.498 1.00 94.00 94 ARG A O 1
ATOM 741 N N . LYS A 1 95 ? -19.946 6.959 28.213 1.00 94.56 95 LYS A N 1
ATOM 742 C CA . LYS A 1 95 ? -18.520 6.999 28.543 1.00 94.56 95 LYS A CA 1
ATOM 743 C C . LYS A 1 95 ? -17.980 5.618 28.934 1.00 94.56 95 LYS A C 1
ATOM 745 O O . LYS A 1 95 ? -16.955 5.211 28.397 1.00 94.56 95 LYS A O 1
ATOM 750 N N . LYS A 1 96 ? -18.673 4.878 29.812 1.00 96.00 96 LYS A N 1
ATOM 751 C CA . LYS A 1 96 ? -18.279 3.506 30.192 1.00 96.00 96 LYS A CA 1
ATOM 752 C C . LYS A 1 96 ? -18.236 2.570 28.974 1.00 96.00 96 LYS A C 1
ATOM 754 O O . LYS A 1 96 ? -17.298 1.786 28.854 1.00 96.00 96 LYS A O 1
ATOM 759 N N . ALA A 1 97 ? -19.217 2.655 28.073 1.00 95.31 97 ALA A N 1
ATOM 760 C CA . ALA A 1 97 ? -19.253 1.858 26.846 1.00 95.31 97 ALA A CA 1
ATOM 761 C C . ALA A 1 97 ? -18.046 2.158 25.942 1.00 95.31 97 ALA A C 1
ATOM 763 O O . ALA A 1 97 ? -17.359 1.236 25.507 1.00 95.31 97 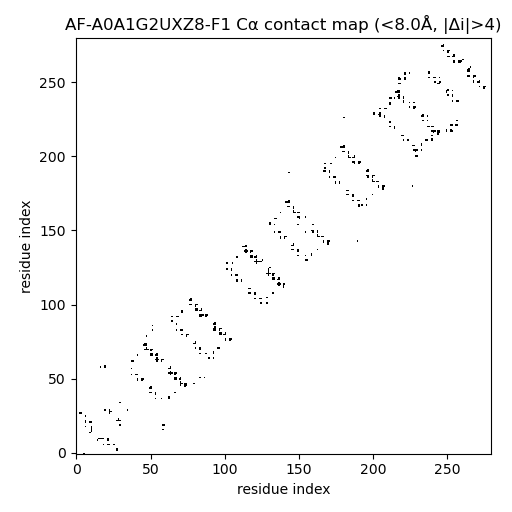ALA A O 1
ATOM 764 N N . VAL A 1 98 ? -17.723 3.440 25.735 1.00 93.38 98 VAL A N 1
ATOM 765 C CA . VAL A 1 98 ? -16.545 3.858 24.956 1.00 93.38 98 VAL A CA 1
ATOM 766 C C . VAL A 1 98 ? -15.248 3.353 25.589 1.00 93.38 98 VAL A C 1
ATOM 768 O O . VAL A 1 98 ? -14.425 2.777 24.885 1.00 93.38 98 VAL A O 1
ATOM 771 N N . GLU A 1 99 ? -15.077 3.484 26.908 1.00 94.31 99 GLU A N 1
ATOM 772 C CA . GLU A 1 99 ? -13.892 2.973 27.616 1.00 94.31 99 GLU A CA 1
ATOM 773 C C . GLU A 1 99 ? -13.721 1.452 27.427 1.00 94.31 99 GLU A C 1
ATOM 775 O O . GLU A 1 99 ? -12.603 0.958 27.260 1.00 94.31 99 GLU A O 1
ATOM 780 N N . LYS A 1 100 ? -14.827 0.695 27.407 1.00 95.44 100 LYS A N 1
ATOM 781 C CA . LYS A 1 100 ? -14.813 -0.750 27.138 1.00 95.44 100 LYS A CA 1
ATOM 782 C C . LYS A 1 100 ? -14.456 -1.075 25.687 1.00 95.44 100 LYS A C 1
ATOM 784 O O . LYS A 1 100 ? -13.637 -1.968 25.462 1.00 95.44 100 LYS A O 1
ATOM 789 N N . ILE A 1 101 ? -15.012 -0.339 24.723 1.00 94.81 101 ILE A N 1
ATOM 790 C CA . ILE A 1 101 ? -14.668 -0.465 23.297 1.00 94.81 101 ILE A CA 1
ATOM 791 C C . ILE A 1 101 ? -13.178 -0.193 23.089 1.00 94.81 101 ILE A C 1
ATOM 793 O O . ILE A 1 101 ? -12.488 -1.002 22.471 1.00 94.81 101 ILE A O 1
ATOM 797 N N . GLU A 1 102 ? -12.662 0.908 23.635 1.00 94.06 102 GLU A N 1
ATOM 798 C CA . GLU A 1 102 ? -11.251 1.278 23.509 1.00 94.06 102 GLU A CA 1
ATOM 799 C C . GLU A 1 102 ? -10.329 0.215 24.118 1.00 94.06 102 GLU A C 1
ATOM 801 O O . GLU A 1 102 ? -9.326 -0.144 23.500 1.00 94.06 102 GLU A O 1
ATOM 806 N N . ALA A 1 103 ? -10.685 -0.348 25.277 1.00 94.88 103 ALA A N 1
ATOM 807 C CA . ALA A 1 103 ? -9.915 -1.419 25.908 1.00 94.88 103 ALA A CA 1
ATOM 808 C C . ALA A 1 103 ? -9.890 -2.708 25.066 1.00 94.88 103 ALA A C 1
ATOM 810 O O . ALA A 1 103 ? -8.828 -3.320 24.904 1.00 94.88 103 ALA A O 1
ATOM 811 N N . LEU A 1 104 ? -11.032 -3.112 24.497 1.00 96.12 104 LEU A N 1
ATOM 812 C CA . LEU A 1 104 ? -11.101 -4.270 23.602 1.00 96.12 104 LEU A CA 1
ATOM 813 C C . LEU A 1 104 ? -10.269 -4.052 22.339 1.00 96.12 104 LEU A C 1
ATOM 815 O O . LEU A 1 104 ? -9.451 -4.902 21.985 1.00 96.12 104 LEU A O 1
ATOM 819 N N . LEU A 1 105 ? -10.446 -2.909 21.678 1.00 96.81 105 LEU A N 1
ATOM 820 C CA . LEU A 1 105 ? -9.722 -2.570 20.456 1.00 96.81 105 LEU A CA 1
ATOM 821 C C . LEU A 1 105 ? -8.212 -2.458 20.701 1.00 96.81 105 LEU A C 1
ATOM 823 O O . LEU A 1 105 ? -7.428 -2.881 19.855 1.00 96.81 105 LEU A O 1
ATOM 827 N N . ALA A 1 106 ? -7.785 -1.948 21.860 1.00 96.50 106 ALA A N 1
ATOM 828 C CA . ALA A 1 106 ? -6.378 -1.933 22.254 1.00 96.50 106 ALA A CA 1
ATOM 829 C C . ALA A 1 106 ? -5.807 -3.354 22.398 1.00 96.50 106 ALA A C 1
ATOM 831 O O . ALA A 1 106 ? -4.760 -3.652 21.822 1.00 96.50 106 ALA A O 1
ATOM 832 N N . SER A 1 107 ? -6.516 -4.259 23.078 1.00 96.12 107 SER A N 1
ATOM 833 C CA . SER A 1 107 ? -6.093 -5.663 23.209 1.00 96.12 107 SER A CA 1
ATOM 834 C C . SER A 1 107 ? -6.053 -6.396 21.857 1.00 96.12 107 SER A C 1
ATOM 836 O O . SER A 1 107 ? -5.111 -7.137 21.554 1.00 96.12 107 SER A O 1
ATOM 838 N N . GLN A 1 108 ? -7.037 -6.143 20.991 1.00 96.69 108 GLN A N 1
ATOM 839 C CA . GLN A 1 108 ? -7.038 -6.649 19.617 1.00 96.69 108 GLN A CA 1
ATOM 840 C C . GLN A 1 108 ? -5.860 -6.088 18.817 1.00 96.69 108 GLN A C 1
ATOM 842 O O . GLN A 1 108 ? -5.203 -6.823 18.080 1.00 96.69 108 GLN A O 1
ATOM 847 N N . LEU 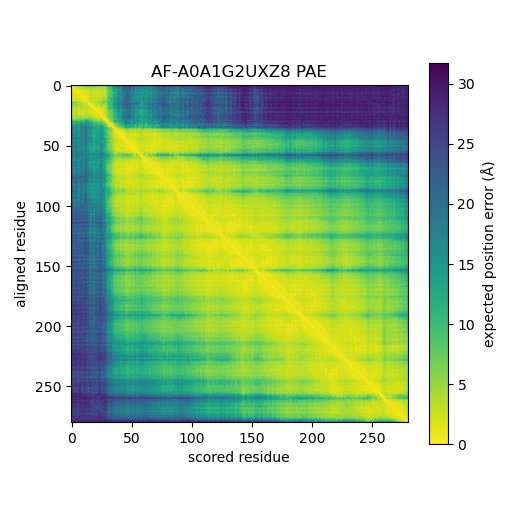A 1 109 ? -5.534 -4.805 18.992 1.00 97.56 109 LEU A N 1
ATOM 848 C CA . LEU A 1 109 ? -4.407 -4.188 18.308 1.00 97.56 109 LEU A CA 1
ATOM 849 C C . LEU A 1 109 ? -3.081 -4.818 18.722 1.00 97.56 109 LEU A C 1
ATOM 851 O O . LEU A 1 109 ? -2.226 -5.006 17.861 1.00 97.56 109 LEU A O 1
ATOM 855 N N . GLU A 1 110 ? -2.893 -5.181 19.989 1.00 96.38 110 GLU A N 1
ATOM 856 C CA . GLU A 1 110 ? -1.678 -5.861 20.459 1.00 96.38 110 GLU A CA 1
ATOM 857 C C . GLU A 1 110 ? -1.463 -7.204 19.752 1.00 96.38 110 GLU A C 1
ATOM 859 O O . GLU A 1 110 ? -0.351 -7.500 19.304 1.00 96.38 110 GLU A O 1
ATOM 864 N N . THR A 1 111 ? -2.537 -7.968 19.565 1.00 96.75 111 THR A N 1
ATOM 865 C CA . THR A 1 111 ? -2.504 -9.311 18.967 1.00 96.75 111 THR A CA 1
ATOM 866 C C . THR A 1 111 ? -2.661 -9.325 17.446 1.00 96.75 111 THR A C 1
ATOM 868 O O . THR A 1 111 ? -2.346 -10.338 16.826 1.00 96.75 111 THR A O 1
ATOM 871 N N . ALA A 1 112 ? -3.050 -8.205 16.825 1.00 97.50 112 ALA A N 1
ATOM 872 C CA . ALA A 1 112 ? -3.198 -8.089 15.375 1.00 97.50 112 ALA A CA 1
ATOM 873 C C . ALA A 1 112 ? -1.906 -8.473 14.635 1.00 97.50 112 ALA A C 1
ATOM 875 O O . ALA A 1 112 ? -0.811 -7.993 14.956 1.00 97.50 112 ALA A O 1
ATOM 876 N N . THR A 1 113 ? -2.030 -9.316 13.615 1.00 97.00 113 THR A N 1
ATOM 877 C CA . THR A 1 113 ? -0.897 -9.815 12.814 1.00 97.00 113 THR A CA 1
ATOM 878 C C . THR A 1 113 ? -1.001 -9.430 11.344 1.00 97.00 113 THR A C 1
ATOM 880 O O . THR A 1 113 ? -0.035 -9.573 10.589 1.00 97.00 113 THR A O 1
ATOM 883 N N . THR A 1 114 ? -2.149 -8.900 10.930 1.00 97.69 114 THR A N 1
ATOM 884 C CA . THR A 1 114 ? -2.430 -8.513 9.552 1.00 97.69 114 THR A CA 1
ATOM 885 C C . THR A 1 114 ? -2.760 -7.027 9.438 1.00 97.69 114 THR A C 1
ATOM 887 O O . THR A 1 114 ? -3.226 -6.374 10.373 1.00 97.69 114 THR A O 1
ATOM 890 N N . MET A 1 115 ? -2.543 -6.476 8.242 1.00 97.38 115 MET A N 1
ATOM 891 C CA . MET A 1 115 ? -2.914 -5.089 7.957 1.00 97.38 115 MET A CA 1
ATOM 892 C C . MET A 1 115 ? -4.426 -4.860 7.993 1.00 97.38 115 MET A C 1
ATOM 894 O O . MET A 1 115 ? -4.853 -3.771 8.354 1.00 97.38 115 MET A O 1
ATOM 898 N N . ASN A 1 116 ? -5.229 -5.852 7.589 1.00 96.75 116 ASN A N 1
ATOM 899 C CA . ASN A 1 116 ? -6.683 -5.700 7.566 1.00 96.75 116 ASN A CA 1
ATOM 900 C C . ASN A 1 116 ? -7.239 -5.595 8.990 1.00 96.75 116 ASN A C 1
ATOM 902 O O . ASN A 1 116 ? -7.975 -4.654 9.242 1.00 96.75 116 ASN A O 1
ATOM 906 N N . GLU A 1 117 ? -6.781 -6.436 9.925 1.00 97.12 117 GLU A N 1
ATOM 907 C CA . GLU A 1 117 ? -7.138 -6.308 11.350 1.00 97.12 117 GLU A CA 1
ATOM 908 C C . GLU A 1 117 ? -6.810 -4.905 11.881 1.00 97.12 117 GLU A C 1
ATOM 910 O O . GLU A 1 117 ? -7.642 -4.254 12.504 1.00 97.12 117 GLU A O 1
ATOM 915 N N . CYS A 1 118 ? -5.620 -4.383 11.564 1.00 97.75 118 CYS A N 1
ATOM 916 C CA . CYS A 1 118 ? -5.237 -3.028 11.959 1.00 97.75 118 CYS A CA 1
ATOM 917 C C . CYS A 1 118 ? -6.127 -1.946 11.312 1.00 97.75 118 CYS A C 1
ATOM 919 O O . CYS A 1 118 ? -6.410 -0.925 11.936 1.00 97.75 118 CYS A O 1
ATOM 921 N N . PHE A 1 119 ? -6.573 -2.133 10.066 1.00 96.94 119 PHE A N 1
ATOM 922 C CA . PHE A 1 119 ? -7.480 -1.193 9.402 1.00 96.94 119 PHE A CA 1
ATOM 923 C C . PHE A 1 119 ? -8.897 -1.241 9.964 1.00 96.94 119 PHE A C 1
ATOM 925 O O . PHE A 1 119 ? -9.512 -0.184 10.097 1.00 96.94 119 PHE A O 1
ATOM 932 N N . ASP A 1 120 ? -9.391 -2.423 10.315 1.00 95.25 120 ASP A N 1
ATOM 933 C CA . ASP A 1 120 ? -10.700 -2.584 10.943 1.00 95.25 120 ASP A CA 1
ATOM 934 C C . ASP A 1 120 ? -10.699 -1.902 12.319 1.00 95.25 120 ASP A C 1
ATOM 936 O O . ASP A 1 120 ? -11.553 -1.058 12.587 1.00 95.25 120 ASP A O 1
ATOM 940 N N . ILE A 1 121 ? -9.647 -2.111 13.121 1.00 96.25 121 ILE A N 1
ATOM 941 C CA . ILE A 1 121 ? -9.446 -1.394 14.391 1.00 96.25 121 ILE A CA 1
ATOM 942 C C . ILE A 1 121 ? -9.356 0.120 14.167 1.00 96.25 121 ILE A C 1
ATOM 944 O O . ILE A 1 121 ? -9.988 0.892 14.882 1.00 96.25 121 ILE A O 1
ATOM 948 N N . SER A 1 122 ? -8.594 0.573 13.167 1.00 95.50 122 SER A N 1
ATOM 949 C CA . SER A 1 122 ? -8.449 2.001 12.841 1.00 95.50 122 SER A CA 1
ATOM 950 C C . SER A 1 122 ? -9.778 2.665 12.462 1.00 95.50 122 SER A C 1
ATOM 952 O O . SER A 1 122 ? -9.981 3.842 12.757 1.00 95.50 122 SER A O 1
ATOM 954 N N . LYS A 1 123 ? -10.682 1.927 11.812 1.00 92.88 123 LYS A N 1
ATOM 955 C CA . LYS A 1 123 ? -12.028 2.400 11.464 1.00 92.88 123 LYS A CA 1
ATOM 956 C C . LYS A 1 123 ? -12.936 2.537 12.679 1.00 92.88 123 LYS A C 1
ATOM 958 O O . LYS A 1 123 ? -13.747 3.457 12.702 1.00 92.88 123 LYS A O 1
ATOM 963 N N . SER A 1 124 ? -12.790 1.638 13.645 1.00 90.50 124 SER A N 1
ATOM 964 C CA . SER A 1 124 ? -13.625 1.576 14.847 1.00 90.50 124 SER A CA 1
ATOM 965 C C . SER A 1 124 ? -13.040 2.338 16.041 1.00 90.50 124 SER A C 1
ATOM 967 O O . SER A 1 124 ? -13.600 2.290 17.131 1.00 90.50 124 SER A O 1
ATOM 969 N N . SER A 1 125 ? -11.911 3.033 15.868 1.00 92.12 125 SER A N 1
ATOM 970 C CA . SER A 1 125 ? -11.218 3.763 16.935 1.00 92.12 125 SER A CA 1
ATOM 971 C C . SER A 1 125 ? -10.937 5.219 16.570 1.00 92.12 125 SER A C 1
ATOM 973 O O . SER A 1 125 ? -11.036 5.646 15.417 1.00 92.12 125 SER A O 1
ATOM 975 N N . HIS A 1 126 ? -10.535 5.992 17.580 1.00 88.00 126 HIS A N 1
ATOM 976 C CA . HIS A 1 126 ? -10.253 7.419 17.471 1.00 88.00 126 HIS A CA 1
ATOM 977 C C . HIS A 1 126 ? -8.910 7.759 18.129 1.00 88.00 126 HIS A C 1
ATOM 979 O O . HIS A 1 126 ? -8.321 6.944 18.843 1.00 88.00 126 HIS A O 1
ATOM 985 N N . GLY A 1 127 ? -8.415 8.972 17.869 1.00 89.88 127 GLY A N 1
ATOM 986 C CA . GLY A 1 127 ? -7.221 9.513 18.524 1.00 89.88 127 GLY A CA 1
ATOM 987 C C . GLY A 1 127 ? -6.004 8.584 18.456 1.00 89.88 127 GLY A C 1
ATOM 988 O O . GLY A 1 127 ? -5.715 7.995 17.414 1.00 89.88 127 GLY A O 1
ATOM 989 N N . GLY A 1 128 ? -5.303 8.443 19.584 1.00 92.50 128 GLY A N 1
ATOM 990 C CA . GLY A 1 128 ? -4.053 7.683 19.664 1.00 92.50 128 GLY A CA 1
ATOM 991 C C . GLY A 1 128 ? -4.190 6.198 19.318 1.00 92.50 128 GLY A C 1
ATOM 992 O O . GLY A 1 128 ? -3.266 5.628 18.743 1.00 92.50 128 GLY A O 1
ATOM 993 N N . LEU A 1 129 ? -5.341 5.571 19.589 1.00 95.06 129 LEU A N 1
ATOM 994 C CA . LEU A 1 129 ? -5.561 4.163 19.244 1.00 95.06 129 LEU A CA 1
ATOM 995 C C . LEU A 1 129 ? -5.663 3.971 17.727 1.00 95.06 129 LEU A C 1
ATOM 997 O O . LEU A 1 129 ? -5.025 3.079 17.163 1.00 95.06 129 LEU A O 1
ATOM 1001 N N . ARG A 1 130 ? -6.390 4.871 17.052 1.00 95.06 130 ARG A N 1
ATOM 1002 C CA . ARG A 1 130 ? -6.472 4.896 15.587 1.00 95.06 130 ARG A CA 1
ATOM 1003 C C . ARG A 1 130 ? -5.102 5.100 14.955 1.00 95.06 130 ARG A C 1
ATOM 1005 O O . ARG A 1 130 ? -4.778 4.446 13.962 1.00 95.06 130 ARG A O 1
ATOM 1012 N N . GLU A 1 131 ? -4.309 6.012 15.509 1.00 95.75 131 GLU A N 1
ATOM 1013 C CA . GLU A 1 131 ? -2.948 6.275 15.043 1.00 95.75 131 GLU A CA 1
ATOM 1014 C C . GLU A 1 131 ? -2.042 5.057 15.241 1.00 95.75 131 GLU A C 1
ATOM 1016 O O . GLU A 1 131 ? -1.416 4.618 14.277 1.00 95.75 131 GLU A O 1
ATOM 1021 N N . GLY A 1 132 ? -2.052 4.443 16.427 1.00 96.62 132 GLY A N 1
ATOM 1022 C CA . GLY A 1 132 ? -1.293 3.225 16.719 1.00 96.62 132 GLY A CA 1
ATOM 1023 C C . GLY A 1 132 ? -1.656 2.059 15.795 1.00 96.62 132 GLY A C 1
ATOM 1024 O O . GLY A 1 132 ? -0.774 1.334 15.331 1.00 96.62 132 GLY A O 1
ATOM 1025 N N . ALA A 1 133 ? -2.937 1.915 15.444 1.00 97.69 133 ALA A N 1
ATOM 1026 C CA . ALA A 1 133 ? -3.389 0.912 14.486 1.00 97.69 133 ALA A CA 1
ATOM 1027 C C . ALA A 1 133 ? -2.824 1.149 13.077 1.00 97.69 133 ALA A C 1
ATOM 1029 O O . ALA A 1 133 ? -2.333 0.220 12.432 1.00 97.69 133 ALA A O 1
ATOM 1030 N N . LEU A 1 134 ? -2.814 2.399 12.608 1.00 97.81 134 LEU A N 1
ATOM 1031 C CA . LEU A 1 134 ? -2.217 2.758 11.318 1.00 97.81 134 LEU A CA 1
ATOM 1032 C C . LEU A 1 134 ? -0.692 2.604 11.318 1.00 97.81 134 LEU A C 1
ATOM 1034 O O . LEU A 1 134 ? -0.128 2.158 10.316 1.00 97.81 134 LEU A O 1
ATOM 1038 N N . GLU A 1 135 ? -0.024 2.926 12.427 1.00 97.38 135 GLU A N 1
ATOM 1039 C CA . GLU A 1 135 ? 1.412 2.686 12.581 1.00 97.38 135 GLU A CA 1
ATOM 1040 C C . GLU A 1 135 ? 1.733 1.190 12.527 1.00 97.38 135 GLU A C 1
ATOM 1042 O O . GLU A 1 135 ? 2.633 0.789 11.785 1.00 97.38 135 GLU A O 1
ATOM 1047 N N . LYS A 1 136 ? 0.967 0.341 13.224 1.00 97.75 136 LYS A N 1
ATOM 1048 C CA . LYS A 1 136 ? 1.143 -1.117 13.163 1.00 97.75 136 LYS A CA 1
ATOM 1049 C C . LYS A 1 136 ? 0.838 -1.678 11.769 1.00 97.75 136 LYS A C 1
ATOM 1051 O O . LYS A 1 136 ? 1.581 -2.519 11.268 1.00 97.75 136 LYS A O 1
ATOM 1056 N N . ALA A 1 137 ? -0.184 -1.171 11.079 1.00 97.94 137 ALA A N 1
ATOM 1057 C CA . ALA A 1 137 ? -0.432 -1.537 9.683 1.00 97.94 137 ALA A CA 1
ATOM 1058 C C . ALA A 1 137 ? 0.773 -1.201 8.784 1.00 97.94 137 ALA A C 1
ATOM 1060 O O . ALA A 1 137 ? 1.125 -1.982 7.898 1.00 97.94 137 ALA A O 1
ATOM 1061 N N . LEU A 1 138 ? 1.432 -0.062 9.020 1.00 97.69 138 LEU A N 1
ATOM 1062 C CA . LEU A 1 138 ? 2.619 0.340 8.270 1.00 97.69 138 LEU A CA 1
ATOM 1063 C C . LEU A 1 138 ? 3.839 -0.544 8.567 1.00 97.69 138 LEU A C 1
ATOM 1065 O O . LEU A 1 138 ? 4.587 -0.857 7.640 1.00 97.69 138 LEU A O 1
ATOM 1069 N N . THR A 1 139 ? 4.047 -0.987 9.811 1.00 96.69 139 THR A N 1
ATOM 1070 C CA . THR A 1 139 ? 5.152 -1.914 10.130 1.00 96.69 139 THR A CA 1
ATOM 1071 C C . THR A 1 139 ? 4.958 -3.287 9.485 1.00 96.69 139 THR A C 1
ATOM 1073 O O . THR A 1 139 ? 5.937 -3.924 9.090 1.00 96.69 139 THR A O 1
ATOM 1076 N N . LEU A 1 140 ? 3.705 -3.716 9.315 1.00 96.94 140 LEU A N 1
ATOM 1077 C CA . LEU A 1 140 ? 3.343 -4.953 8.619 1.00 96.94 140 LEU A CA 1
ATOM 1078 C C . LEU A 1 140 ? 3.439 -4.845 7.088 1.00 96.94 140 LEU A C 1
ATOM 1080 O O . LEU A 1 140 ? 3.524 -5.876 6.417 1.00 96.94 140 LEU A O 1
ATOM 1084 N N . ALA A 1 141 ? 3.457 -3.633 6.525 1.00 97.06 141 ALA A N 1
ATOM 1085 C CA . ALA A 1 141 ? 3.526 -3.414 5.085 1.00 97.06 141 ALA A CA 1
ATOM 1086 C C . ALA A 1 141 ? 4.892 -3.825 4.504 1.00 97.06 141 ALA A C 1
ATOM 1088 O O . ALA A 1 141 ? 5.961 -3.362 4.923 1.00 97.06 141 ALA A O 1
ATOM 1089 N N . LYS A 1 142 ? 4.860 -4.683 3.481 1.00 95.19 142 LYS A N 1
ATOM 1090 C CA . LYS A 1 142 ? 6.047 -5.226 2.795 1.00 95.19 142 LYS A CA 1
ATOM 1091 C C . LYS A 1 142 ? 6.172 -4.728 1.360 1.00 95.19 142 LYS A C 1
ATOM 1093 O O . LYS A 1 142 ? 7.236 -4.842 0.752 1.00 95.19 142 LYS A O 1
ATOM 1098 N N . THR A 1 143 ? 5.100 -4.177 0.806 1.00 96.25 143 THR A N 1
ATOM 1099 C CA . THR A 1 143 ? 5.028 -3.708 -0.575 1.00 96.25 143 THR A CA 1
ATOM 1100 C C . THR A 1 143 ? 4.707 -2.218 -0.658 1.00 96.25 143 THR A C 1
ATOM 1102 O O . THR A 1 143 ? 4.185 -1.600 0.270 1.00 96.25 143 THR A O 1
ATOM 1105 N N . VAL A 1 144 ? 4.998 -1.633 -1.823 1.00 96.31 144 VAL A N 1
ATOM 1106 C CA . VAL A 1 144 ? 4.656 -0.236 -2.127 1.00 96.31 144 VAL A CA 1
ATOM 1107 C C . VAL A 1 144 ? 3.145 -0.011 -2.052 1.00 96.31 144 VAL A C 1
ATOM 1109 O O . VAL A 1 144 ? 2.702 0.997 -1.511 1.00 96.31 144 VAL A O 1
ATOM 1112 N N . GLU A 1 145 ? 2.351 -0.950 -2.570 1.00 95.88 145 GLU A N 1
ATOM 1113 C CA . GLU A 1 145 ? 0.893 -0.817 -2.608 1.00 95.88 145 GLU A CA 1
ATOM 1114 C C . GLU A 1 145 ? 0.265 -0.903 -1.212 1.00 95.88 145 GLU A C 1
ATOM 1116 O O . GLU A 1 145 ? -0.653 -0.147 -0.894 1.00 95.88 145 GLU A O 1
ATOM 1121 N N . GLU A 1 146 ? 0.810 -1.751 -0.341 1.00 97.31 146 GLU A N 1
ATOM 1122 C CA . GLU A 1 146 ? 0.423 -1.812 1.071 1.00 97.31 146 GLU A CA 1
ATOM 1123 C C . GLU A 1 146 ? 0.718 -0.491 1.795 1.00 97.31 146 GLU A C 1
ATOM 1125 O O . GLU A 1 146 ? -0.167 0.061 2.448 1.00 97.31 146 GLU A O 1
ATOM 1130 N N . CYS A 1 147 ? 1.904 0.095 1.602 1.00 97.25 147 CYS A N 1
ATOM 1131 C CA . CYS A 1 147 ? 2.217 1.416 2.162 1.00 97.25 147 CYS A CA 1
ATOM 1132 C C . CYS A 1 147 ? 1.260 2.499 1.619 1.00 97.25 147 CYS A C 1
ATOM 1134 O O . CYS A 1 147 ? 0.761 3.340 2.369 1.00 97.25 147 CYS A O 1
ATOM 1136 N N . ARG A 1 148 ? 0.917 2.450 0.322 1.00 95.69 148 ARG A N 1
ATOM 1137 C CA . ARG A 1 148 ? -0.088 3.343 -0.287 1.00 95.69 148 ARG A CA 1
ATOM 1138 C C . ARG A 1 148 ? -1.497 3.114 0.261 1.00 95.69 148 ARG A C 1
ATOM 1140 O O . ARG A 1 148 ? -2.288 4.059 0.280 1.00 95.69 148 ARG A O 1
ATOM 1147 N N . ARG A 1 149 ? -1.856 1.892 0.677 1.00 96.56 149 ARG A N 1
ATOM 1148 C CA . ARG A 1 149 ? -3.128 1.624 1.376 1.00 96.56 149 ARG A CA 1
ATOM 1149 C C . ARG A 1 149 ? -3.181 2.372 2.702 1.00 96.56 149 ARG A C 1
ATOM 1151 O O . ARG A 1 149 ? -4.214 2.980 2.959 1.00 96.56 149 ARG A O 1
ATOM 1158 N N . VAL A 1 150 ? -2.093 2.396 3.477 1.00 97.12 150 VAL A N 1
ATOM 1159 C CA . VAL A 1 150 ? -2.023 3.162 4.739 1.00 97.12 150 VAL A CA 1
ATOM 1160 C C . VAL A 1 150 ? -2.223 4.656 4.479 1.00 97.12 150 VAL A C 1
ATOM 1162 O O . VAL A 1 150 ? -3.070 5.279 5.110 1.00 97.12 150 VAL A O 1
ATOM 1165 N N . ILE A 1 151 ? -1.535 5.221 3.479 1.00 95.19 151 ILE A N 1
ATOM 1166 C CA . ILE A 1 151 ? -1.672 6.646 3.113 1.00 95.19 151 ILE A CA 1
ATOM 1167 C C . ILE A 1 151 ? -3.124 7.008 2.745 1.00 95.19 151 ILE A C 1
ATOM 1169 O O . ILE A 1 151 ? -3.593 8.103 3.059 1.00 95.19 151 ILE A O 1
ATOM 1173 N N . ARG A 1 152 ? -3.855 6.090 2.098 1.00 94.69 152 ARG A N 1
ATOM 1174 C CA . ARG A 1 152 ? -5.267 6.278 1.724 1.00 94.69 152 ARG A CA 1
ATOM 1175 C C . ARG A 1 152 ? -6.240 6.253 2.905 1.00 94.69 152 ARG A C 1
ATOM 1177 O O . ARG A 1 152 ? -7.373 6.676 2.719 1.00 94.69 152 ARG A O 1
ATOM 1184 N N . GLN A 1 153 ? -5.823 5.827 4.099 1.00 91.88 153 GLN A N 1
ATOM 1185 C CA . GLN A 1 153 ? -6.677 5.812 5.297 1.00 91.88 153 GLN A CA 1
ATOM 1186 C C . GLN A 1 153 ? -6.835 7.189 5.964 1.00 91.88 153 GLN A C 1
ATOM 1188 O O . GLN A 1 153 ? -7.217 7.259 7.130 1.00 91.88 153 GLN A O 1
ATOM 1193 N N . SER A 1 154 ? -6.523 8.293 5.273 1.00 86.94 154 SER A N 1
ATOM 1194 C CA . SER A 1 154 ? -6.530 9.644 5.859 1.00 86.94 154 SER A CA 1
ATOM 1195 C C . SER A 1 154 ? -5.752 9.685 7.184 1.00 86.94 154 SER A C 1
ATOM 1197 O O . SER A 1 154 ? -6.278 10.079 8.228 1.00 86.94 154 SER A O 1
ATOM 1199 N N . CYS A 1 155 ? -4.515 9.181 7.149 1.00 89.12 155 CYS A N 1
ATOM 1200 C CA . CYS A 1 155 ? -3.618 9.130 8.299 1.00 89.12 155 CYS A CA 1
ATOM 1201 C C . CYS A 1 155 ? -2.988 10.510 8.590 1.00 89.12 155 CYS A C 1
ATOM 1203 O O . CYS A 1 155 ? -2.870 11.330 7.667 1.00 89.12 155 CYS A O 1
ATOM 1205 N N . PRO A 1 156 ? -2.522 10.756 9.831 1.00 92.81 156 PRO A N 1
ATOM 1206 C CA . PRO A 1 156 ? -1.721 11.931 10.165 1.00 92.81 156 PRO A CA 1
ATOM 1207 C C . PRO A 1 156 ? -0.487 12.083 9.271 1.00 92.81 156 PRO A C 1
ATOM 1209 O O . PRO A 1 156 ? 0.048 11.101 8.741 1.00 92.81 156 PRO A O 1
ATOM 1212 N N . THR A 1 157 ? 0.001 13.319 9.144 1.00 94.19 157 THR A N 1
ATOM 1213 C CA . THR A 1 157 ? 1.167 13.656 8.313 1.00 94.19 157 THR A CA 1
ATOM 1214 C C . THR A 1 157 ? 2.407 12.849 8.699 1.00 94.19 157 THR A C 1
ATOM 1216 O O . THR A 1 157 ? 3.049 12.294 7.817 1.00 94.19 157 THR A O 1
ATOM 1219 N N . ALA A 1 158 ? 2.677 12.666 9.995 1.00 95.25 158 ALA A N 1
ATOM 1220 C CA . ALA A 1 158 ? 3.824 11.883 10.461 1.00 95.25 158 ALA A CA 1
ATOM 1221 C C . ALA A 1 158 ? 3.784 10.414 9.987 1.00 95.25 158 ALA A C 1
ATOM 1223 O O . ALA A 1 158 ? 4.793 9.870 9.544 1.00 95.25 158 ALA A O 1
ATOM 1224 N N . ILE A 1 159 ? 2.610 9.768 10.015 1.00 96.25 159 ILE A N 1
ATOM 1225 C CA . ILE A 1 159 ? 2.449 8.392 9.507 1.00 96.25 159 ILE A CA 1
ATOM 1226 C C . ILE A 1 159 ? 2.605 8.365 7.983 1.00 96.25 159 ILE A C 1
ATOM 1228 O O . ILE A 1 159 ? 3.216 7.449 7.432 1.00 96.25 159 ILE A O 1
ATOM 1232 N N . ARG A 1 160 ? 2.089 9.386 7.289 1.00 95.88 160 ARG A N 1
ATOM 1233 C CA . ARG A 1 160 ? 2.243 9.522 5.835 1.00 95.88 160 ARG A CA 1
ATOM 1234 C C . ARG A 1 160 ? 3.713 9.638 5.437 1.00 95.88 160 ARG A C 1
ATOM 1236 O O . ARG A 1 160 ? 4.123 8.971 4.494 1.00 95.88 160 ARG A O 1
ATOM 1243 N N . GLU A 1 161 ? 4.490 10.450 6.144 1.00 95.31 161 GLU A N 1
ATOM 1244 C CA . GLU A 1 161 ? 5.927 10.626 5.909 1.00 95.31 161 GLU A CA 1
ATOM 1245 C C . GLU A 1 161 ? 6.688 9.314 6.124 1.00 95.31 161 GLU A C 1
ATOM 1247 O O . GLU A 1 161 ? 7.384 8.867 5.211 1.00 95.31 161 GLU A O 1
ATOM 1252 N N . LYS A 1 162 ? 6.448 8.617 7.246 1.00 96.31 162 LYS A N 1
ATOM 1253 C CA . LYS A 1 162 ? 7.005 7.273 7.493 1.00 96.31 162 LYS A CA 1
ATOM 1254 C C . LYS A 1 162 ? 6.638 6.285 6.377 1.00 96.31 162 LYS A C 1
ATOM 1256 O O . LYS A 1 162 ? 7.456 5.461 5.970 1.00 96.31 162 LYS A O 1
ATOM 1261 N N . ALA A 1 163 ? 5.409 6.348 5.861 1.00 96.62 163 ALA A N 1
ATOM 1262 C CA . ALA A 1 163 ? 4.970 5.476 4.775 1.00 96.62 163 ALA A CA 1
ATOM 1263 C C . ALA A 1 163 ? 5.691 5.777 3.453 1.00 96.62 163 ALA A C 1
ATOM 1265 O O . ALA A 1 163 ? 6.038 4.847 2.722 1.00 96.62 163 ALA A O 1
ATOM 1266 N N . VAL A 1 164 ? 5.948 7.052 3.151 1.00 95.25 164 VAL A N 1
ATOM 1267 C CA . VAL A 1 164 ? 6.740 7.466 1.982 1.00 95.25 164 VAL A CA 1
ATOM 1268 C C . VAL A 1 164 ? 8.193 7.007 2.118 1.00 95.25 164 VAL A C 1
ATOM 1270 O O . VAL A 1 164 ? 8.708 6.378 1.196 1.00 95.25 164 VAL A O 1
ATOM 1273 N N . GLU A 1 165 ? 8.819 7.206 3.278 1.00 95.19 165 GLU A N 1
ATOM 1274 C CA . GLU A 1 165 ? 10.182 6.729 3.560 1.00 95.19 165 GLU A CA 1
ATOM 1275 C C . GLU A 1 165 ? 10.293 5.201 3.408 1.00 95.19 165 GLU A C 1
ATOM 1277 O O . GLU A 1 165 ? 11.235 4.666 2.809 1.00 95.19 165 GLU A O 1
ATOM 1282 N N . ARG A 1 166 ? 9.279 4.466 3.882 1.00 96.00 166 ARG A N 1
ATOM 1283 C CA . ARG A 1 166 ? 9.215 3.009 3.730 1.00 96.00 166 ARG A CA 1
ATOM 1284 C C . ARG A 1 166 ? 9.104 2.589 2.264 1.00 96.00 166 ARG A C 1
ATOM 1286 O O . ARG A 1 166 ? 9.783 1.643 1.858 1.00 96.00 166 ARG A O 1
ATOM 1293 N N . ILE A 1 167 ? 8.292 3.287 1.463 1.00 97.12 167 ILE A N 1
ATOM 1294 C CA . ILE A 1 167 ? 8.198 3.074 0.008 1.00 97.12 167 ILE A CA 1
ATOM 1295 C C . ILE A 1 167 ? 9.564 3.284 -0.647 1.00 97.12 167 ILE A C 1
ATOM 1297 O O . ILE A 1 167 ? 9.994 2.437 -1.431 1.00 97.12 167 ILE A O 1
ATOM 1301 N N . GLU A 1 168 ? 10.258 4.372 -0.319 1.00 95.69 168 GLU A N 1
ATOM 1302 C CA . GLU A 1 168 ? 11.583 4.678 -0.869 1.00 95.69 168 GLU A CA 1
ATOM 1303 C C . GLU A 1 168 ? 12.624 3.627 -0.491 1.00 95.69 168 GLU A C 1
ATOM 1305 O O . GLU A 1 168 ? 13.407 3.207 -1.345 1.00 95.69 168 GLU A O 1
ATOM 1310 N N . THR A 1 169 ? 12.580 3.126 0.744 1.00 96.12 169 THR A N 1
ATOM 1311 C CA . THR A 1 169 ? 13.423 2.013 1.199 1.00 96.12 169 THR A CA 1
ATOM 1312 C C . THR A 1 169 ? 13.163 0.751 0.373 1.00 96.12 169 THR A C 1
ATOM 1314 O O . THR A 1 169 ? 14.096 0.172 -0.183 1.00 96.12 169 THR A O 1
ATOM 1317 N N . ILE A 1 170 ? 11.894 0.347 0.223 1.00 97.06 170 ILE A N 1
ATOM 1318 C CA . ILE A 1 170 ? 11.509 -0.837 -0.567 1.00 97.06 170 ILE A CA 1
ATOM 1319 C C . ILE A 1 170 ? 11.980 -0.697 -2.020 1.00 97.06 170 ILE A C 1
ATOM 1321 O O . ILE A 1 170 ? 12.517 -1.643 -2.601 1.00 97.06 170 ILE A O 1
ATOM 1325 N N . LEU A 1 171 ? 11.763 0.469 -2.627 1.00 97.62 171 LEU A N 1
ATOM 1326 C CA . LEU A 1 171 ? 12.146 0.730 -4.011 1.00 97.62 171 LEU A CA 1
ATOM 1327 C C . LEU A 1 171 ? 13.667 0.784 -4.194 1.00 97.62 171 LEU A C 1
ATOM 1329 O O . LEU A 1 171 ? 14.161 0.281 -5.201 1.00 97.62 171 LEU A O 1
ATOM 1333 N N . SER A 1 172 ? 14.404 1.330 -3.227 1.00 97.19 172 SER A N 1
ATOM 1334 C CA . SER A 1 172 ? 15.870 1.359 -3.243 1.00 97.19 172 SER A CA 1
ATOM 1335 C C . SER A 1 172 ? 16.457 -0.051 -3.189 1.00 97.19 172 SER A C 1
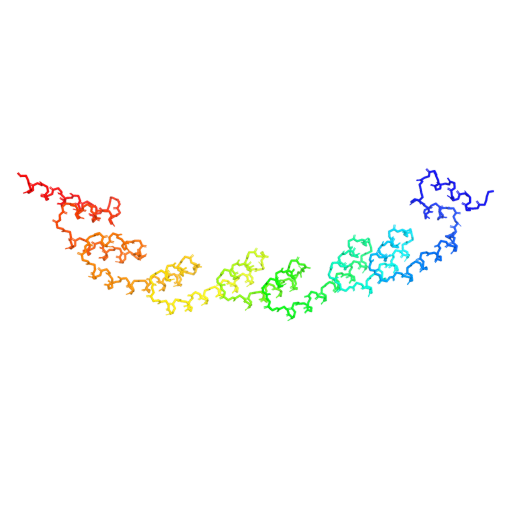ATOM 1337 O O . SER A 1 172 ? 17.266 -0.396 -4.048 1.00 97.19 172 SER A O 1
ATOM 1339 N N . SER A 1 173 ? 15.980 -0.915 -2.285 1.00 96.88 173 SER A N 1
ATOM 1340 C CA . SER A 1 173 ? 16.412 -2.322 -2.241 1.00 96.88 173 SER A CA 1
ATOM 1341 C C . SER A 1 173 ? 16.067 -3.078 -3.529 1.00 96.88 173 SER A C 1
ATOM 1343 O O . SER A 1 173 ? 16.867 -3.871 -4.021 1.00 96.88 173 SER A O 1
ATOM 1345 N N . LYS A 1 174 ? 14.900 -2.809 -4.134 1.00 96.88 174 LYS A N 1
ATOM 1346 C CA . LYS A 1 174 ? 14.556 -3.364 -5.456 1.00 96.88 174 LYS A CA 1
ATOM 1347 C C . LYS A 1 174 ? 15.494 -2.860 -6.550 1.00 96.88 174 LYS A C 1
ATOM 1349 O O . LYS A 1 174 ? 15.847 -3.627 -7.442 1.00 96.88 174 LYS A O 1
ATOM 1354 N N . LEU A 1 175 ? 15.904 -1.592 -6.495 1.00 97.25 175 LEU A N 1
ATOM 1355 C CA . LEU A 1 175 ? 16.822 -1.017 -7.472 1.00 97.25 175 LEU A CA 1
ATOM 1356 C C . LEU A 1 175 ? 18.196 -1.678 -7.411 1.00 97.25 175 LEU A C 1
ATOM 1358 O O . LEU A 1 175 ? 18.786 -1.897 -8.465 1.00 97.25 175 LEU A O 1
ATOM 1362 N N . GLU A 1 176 ? 18.703 -2.015 -6.226 1.00 96.00 176 GLU A N 1
ATOM 1363 C CA . GLU A 1 176 ? 20.012 -2.663 -6.053 1.00 96.00 176 GLU A CA 1
ATOM 1364 C C . GLU A 1 176 ? 20.097 -3.994 -6.804 1.00 96.00 176 GLU A C 1
ATOM 1366 O O . GLU A 1 176 ? 21.055 -4.219 -7.546 1.00 96.00 176 GLU A O 1
ATOM 1371 N N . VAL A 1 177 ? 19.053 -4.819 -6.708 1.00 96.56 177 VAL A N 1
ATOM 1372 C CA . VAL A 1 177 ? 18.996 -6.145 -7.345 1.00 96.56 177 VAL A CA 1
ATOM 1373 C C . VAL A 1 177 ? 18.418 -6.139 -8.762 1.00 96.56 177 VAL A C 1
ATOM 1375 O O . VAL A 1 177 ? 18.517 -7.150 -9.449 1.00 96.56 177 VAL A O 1
ATOM 1378 N N . ALA A 1 178 ? 17.840 -5.026 -9.228 1.00 97.00 178 ALA A N 1
ATOM 1379 C CA . ALA A 1 178 ? 17.286 -4.927 -10.579 1.00 97.00 178 ALA A CA 1
ATOM 1380 C C . ALA A 1 178 ? 18.356 -5.206 -11.647 1.00 97.00 178 ALA A C 1
ATOM 1382 O O . ALA A 1 178 ? 19.459 -4.649 -11.598 1.00 97.00 178 ALA A O 1
ATOM 1383 N N . THR A 1 179 ? 18.020 -6.035 -12.631 1.00 95.31 179 THR A N 1
ATOM 1384 C CA . THR A 1 179 ? 18.917 -6.408 -13.744 1.00 95.31 179 THR A CA 1
ATOM 1385 C C . THR A 1 179 ? 18.325 -6.074 -15.111 1.00 95.31 179 THR A C 1
ATOM 1387 O O . THR A 1 179 ? 19.039 -6.044 -16.116 1.00 95.31 179 THR A O 1
ATOM 1390 N N . THR A 1 180 ? 17.027 -5.775 -15.159 1.00 95.56 180 THR A N 1
ATOM 1391 C CA . THR A 1 180 ? 16.288 -5.462 -16.382 1.00 95.56 180 THR A CA 1
ATOM 1392 C C . THR A 1 180 ? 15.825 -4.008 -16.409 1.00 95.56 180 THR A C 1
ATOM 1394 O O . THR A 1 180 ? 15.728 -3.330 -15.385 1.00 95.56 180 THR A O 1
ATOM 1397 N N . VAL A 1 181 ? 15.515 -3.512 -17.608 1.00 94.38 181 VAL A N 1
ATOM 1398 C CA . VAL A 1 181 ? 15.006 -2.142 -17.772 1.00 94.38 181 VAL A CA 1
ATOM 1399 C C . VAL A 1 181 ? 13.569 -2.051 -17.276 1.00 94.38 181 VAL A C 1
ATOM 1401 O O . VAL A 1 181 ? 13.178 -1.037 -16.712 1.00 94.38 181 VAL A O 1
ATOM 1404 N N . GLU A 1 182 ? 12.792 -3.114 -17.447 1.00 94.56 182 GLU A N 1
ATOM 1405 C CA . GLU A 1 182 ? 11.403 -3.227 -17.020 1.00 94.56 182 GLU A CA 1
ATOM 1406 C C . GLU A 1 182 ? 11.271 -3.101 -15.495 1.00 94.56 182 GLU A C 1
ATOM 1408 O O . GLU A 1 182 ? 10.426 -2.344 -15.015 1.00 94.56 182 GLU A O 1
ATOM 1413 N N . GLU A 1 183 ? 12.150 -3.758 -14.731 1.00 95.88 183 GLU A N 1
ATOM 1414 C CA . GLU A 1 183 ? 12.225 -3.598 -13.272 1.00 95.88 183 GLU A CA 1
ATOM 1415 C C . GLU A 1 183 ? 12.530 -2.146 -12.882 1.00 95.88 183 GLU A C 1
ATOM 1417 O O . GLU A 1 183 ? 11.837 -1.564 -12.042 1.00 95.88 183 GLU A O 1
ATOM 1422 N N . CYS A 1 184 ? 13.526 -1.527 -13.524 1.00 96.62 184 CYS A N 1
ATOM 1423 C CA . CYS A 1 184 ? 13.882 -0.132 -13.269 1.00 96.62 184 CYS A CA 1
ATOM 1424 C C . CYS A 1 184 ? 12.752 0.841 -13.646 1.00 96.62 184 CYS A C 1
ATOM 1426 O O . CYS A 1 184 ? 12.470 1.772 -12.895 1.00 96.62 184 CYS A O 1
ATOM 1428 N N . LEU A 1 185 ? 12.058 0.627 -14.764 1.00 93.81 185 LEU A N 1
ATOM 1429 C CA . LEU A 1 185 ? 10.892 1.425 -15.155 1.00 93.81 185 LEU A CA 1
ATOM 1430 C C . LEU A 1 185 ? 9.754 1.288 -14.137 1.00 93.81 185 LEU A C 1
ATOM 1432 O O . LEU A 1 185 ? 9.123 2.284 -13.779 1.00 93.81 185 LEU A O 1
ATOM 1436 N N . GLY A 1 186 ? 9.531 0.079 -13.616 1.00 94.25 186 GLY A N 1
ATOM 1437 C CA . GLY A 1 186 ? 8.591 -0.163 -12.524 1.00 94.25 186 GLY A CA 1
ATOM 1438 C C . GLY A 1 186 ? 8.919 0.676 -11.287 1.00 94.25 186 GLY A C 1
ATOM 1439 O O . GLY A 1 186 ? 8.027 1.307 -10.718 1.00 94.25 186 GLY A O 1
ATOM 1440 N N . ILE A 1 187 ? 10.195 0.753 -10.906 1.00 96.56 187 ILE A N 1
ATOM 1441 C CA . ILE A 1 187 ? 10.665 1.597 -9.796 1.00 96.56 187 ILE A CA 1
ATOM 1442 C C . ILE A 1 187 ? 10.443 3.083 -10.104 1.00 96.56 187 ILE A C 1
ATOM 1444 O O . ILE A 1 187 ? 9.895 3.810 -9.275 1.00 96.56 187 ILE A O 1
ATOM 1448 N N . MET A 1 188 ? 10.792 3.524 -11.313 1.00 94.06 188 MET A N 1
ATOM 1449 C CA . MET A 1 188 ? 10.667 4.919 -11.744 1.00 94.06 188 MET A CA 1
ATOM 1450 C C . MET A 1 188 ? 9.219 5.425 -11.720 1.00 94.06 188 MET A C 1
ATOM 1452 O O . MET A 1 188 ? 8.966 6.564 -11.327 1.00 94.06 188 MET A O 1
ATOM 1456 N N . ASN A 1 189 ? 8.265 4.571 -12.092 1.00 92.44 189 ASN A N 1
ATOM 1457 C CA . ASN A 1 189 ? 6.837 4.893 -12.055 1.00 92.44 189 ASN A CA 1
ATOM 1458 C C . ASN A 1 189 ? 6.275 4.957 -10.629 1.00 92.44 189 ASN A C 1
ATOM 1460 O O . ASN A 1 189 ? 5.258 5.605 -10.397 1.00 92.44 189 ASN A O 1
ATOM 1464 N N . ASN A 1 190 ? 6.924 4.287 -9.675 1.00 93.31 190 ASN A N 1
ATOM 1465 C CA . ASN A 1 190 ? 6.457 4.199 -8.295 1.00 93.31 190 ASN A CA 1
ATOM 1466 C C . ASN A 1 190 ? 7.154 5.172 -7.339 1.00 93.31 190 ASN A C 1
ATOM 1468 O O . ASN A 1 190 ? 6.625 5.399 -6.250 1.00 93.31 190 ASN A O 1
ATOM 1472 N N . THR A 1 191 ? 8.299 5.742 -7.721 1.00 92.88 191 THR A N 1
ATOM 1473 C CA . THR A 1 191 ? 9.045 6.680 -6.875 1.00 92.88 191 THR A CA 1
ATOM 1474 C C . THR A 1 191 ? 8.541 8.119 -6.998 1.00 92.88 191 THR A C 1
ATOM 1476 O O . THR A 1 191 ? 8.360 8.649 -8.103 1.00 92.88 191 THR A O 1
ATOM 1479 N N . GLY A 1 192 ? 8.365 8.760 -5.839 1.00 89.81 192 GLY A N 1
ATOM 1480 C CA . GLY A 1 192 ? 8.202 10.208 -5.707 1.00 89.81 192 GLY A CA 1
ATOM 1481 C C . GLY A 1 192 ? 9.528 10.955 -5.517 1.00 89.81 192 GLY A C 1
ATOM 1482 O O . GLY A 1 192 ? 9.589 12.134 -5.851 1.00 89.81 192 GLY A O 1
ATOM 1483 N N . SER A 1 193 ? 10.589 10.278 -5.054 1.00 92.88 193 SER A N 1
ATOM 1484 C CA . SER A 1 193 ? 11.903 10.892 -4.820 1.00 92.88 193 SER A CA 1
ATOM 1485 C C . SER A 1 193 ? 12.617 11.219 -6.143 1.00 92.88 193 SER A C 1
ATOM 1487 O O . SER A 1 193 ? 12.815 10.316 -6.977 1.00 92.88 193 SER A O 1
ATOM 1489 N N . PRO A 1 194 ? 13.047 12.482 -6.338 1.00 93.56 194 PRO A N 1
ATOM 1490 C CA . PRO A 1 194 ? 13.925 12.881 -7.436 1.00 93.56 194 PRO A CA 1
ATOM 1491 C C . PRO A 1 194 ? 15.269 12.142 -7.433 1.00 93.56 194 PRO A C 1
ATOM 1493 O O . PRO A 1 194 ? 15.751 11.730 -8.490 1.00 93.56 194 PRO A O 1
ATOM 1496 N N . GLU A 1 195 ? 15.853 11.913 -6.260 1.00 94.81 195 GLU A N 1
ATOM 1497 C CA . GLU A 1 195 ? 17.155 11.264 -6.088 1.00 94.81 195 GLU A CA 1
ATOM 1498 C C . GLU A 1 195 ? 17.091 9.795 -6.510 1.00 94.81 195 GLU A C 1
ATOM 1500 O O . GLU A 1 195 ? 17.930 9.316 -7.280 1.00 94.81 195 GLU A O 1
ATOM 1505 N N . LEU A 1 196 ? 16.067 9.065 -6.057 1.00 95.88 196 LEU A N 1
ATOM 1506 C CA . LEU A 1 196 ? 15.868 7.672 -6.452 1.00 95.88 196 LEU A CA 1
ATOM 1507 C C . LEU A 1 196 ? 15.528 7.564 -7.942 1.00 95.88 196 LEU A C 1
ATOM 1509 O O . LEU A 1 196 ? 15.993 6.643 -8.618 1.00 95.88 196 LEU A O 1
ATOM 1513 N N . ARG A 1 197 ? 14.771 8.525 -8.483 1.00 95.19 197 ARG A N 1
ATOM 1514 C CA . ARG A 1 197 ? 14.491 8.614 -9.923 1.00 95.19 197 ARG A CA 1
ATOM 1515 C C . ARG A 1 197 ? 15.779 8.782 -10.730 1.00 95.19 197 ARG A C 1
ATOM 1517 O O . ARG A 1 197 ? 15.964 8.054 -11.705 1.00 95.19 197 ARG A O 1
ATOM 1524 N N . GLN A 1 198 ? 16.684 9.658 -10.299 1.00 94.62 198 GLN A N 1
ATOM 1525 C CA . GLN A 1 198 ? 17.985 9.858 -10.940 1.00 94.62 198 GLN A CA 1
ATOM 1526 C C . GLN A 1 198 ? 18.856 8.595 -10.874 1.00 94.62 198 GLN A C 1
ATOM 1528 O O . GLN A 1 198 ? 19.356 8.145 -11.905 1.00 94.62 198 GLN A O 1
ATOM 1533 N N . LYS A 1 199 ? 18.986 7.964 -9.698 1.00 96.00 199 LYS A N 1
ATOM 1534 C CA . LYS A 1 199 ? 19.729 6.695 -9.548 1.00 96.00 199 LYS A CA 1
ATOM 1535 C C . LYS A 1 199 ? 19.165 5.592 -10.446 1.00 96.00 199 LYS A C 1
ATOM 1537 O O . LYS A 1 199 ? 19.917 4.858 -11.086 1.00 96.00 199 LYS A O 1
ATOM 1542 N N . THR A 1 200 ? 17.839 5.499 -10.527 1.00 96.75 200 THR A N 1
ATOM 1543 C CA . THR A 1 200 ? 17.151 4.533 -11.393 1.00 96.75 200 THR A CA 1
ATOM 1544 C C . THR A 1 200 ? 17.453 4.801 -12.865 1.00 96.75 200 THR A C 1
ATOM 1546 O O . THR A 1 200 ? 17.750 3.867 -13.606 1.00 96.75 200 THR A O 1
ATOM 1549 N N . GLN A 1 201 ? 17.437 6.068 -13.286 1.00 95.56 201 GLN A N 1
ATOM 1550 C CA . GLN A 1 201 ? 17.788 6.469 -14.648 1.00 95.56 201 GLN A CA 1
ATOM 1551 C C . GLN A 1 201 ? 19.234 6.095 -14.995 1.00 95.56 201 GLN A C 1
ATOM 1553 O O . GLN A 1 201 ? 19.458 5.470 -16.025 1.00 95.56 201 GLN A O 1
ATOM 1558 N N . MET A 1 202 ? 20.198 6.362 -14.109 1.00 95.06 202 MET A N 1
ATOM 1559 C CA . MET A 1 202 ? 21.595 5.952 -14.313 1.00 95.06 202 MET A CA 1
ATOM 1560 C C . MET A 1 202 ? 21.741 4.433 -14.479 1.00 95.06 202 MET A C 1
ATOM 1562 O O . MET A 1 202 ? 22.522 3.968 -15.307 1.00 95.06 202 MET A O 1
ATOM 1566 N N . LYS A 1 203 ? 20.979 3.637 -13.719 1.00 96.00 203 LYS A N 1
ATOM 1567 C CA . LYS A 1 203 ? 21.010 2.175 -13.849 1.00 96.00 203 LYS A CA 1
ATOM 1568 C C . LYS A 1 203 ? 20.414 1.699 -15.178 1.00 96.00 203 LYS A C 1
ATOM 1570 O O . LYS A 1 203 ? 20.985 0.806 -15.803 1.00 96.00 203 LYS A O 1
ATOM 1575 N N . ILE A 1 204 ? 19.328 2.322 -15.646 1.00 96.06 204 ILE A N 1
ATOM 1576 C CA . ILE A 1 204 ? 18.781 2.079 -16.993 1.00 96.06 204 ILE A CA 1
ATOM 1577 C C . ILE A 1 204 ? 19.834 2.396 -18.055 1.00 96.06 204 ILE A C 1
ATOM 1579 O O . ILE A 1 204 ? 20.040 1.579 -18.951 1.00 96.06 204 ILE A O 1
ATOM 1583 N N . ASP A 1 205 ? 20.527 3.526 -17.933 1.00 95.06 205 ASP A N 1
ATOM 1584 C CA . ASP A 1 205 ? 21.563 3.948 -18.876 1.00 95.06 205 ASP A CA 1
ATOM 1585 C C . ASP A 1 205 ? 22.699 2.921 -18.967 1.00 95.06 205 ASP A C 1
ATOM 1587 O O . ASP A 1 205 ? 23.082 2.522 -20.072 1.00 95.06 205 ASP A O 1
ATOM 1591 N N . THR A 1 206 ? 23.153 2.391 -17.830 1.00 95.69 206 THR A N 1
ATOM 1592 C CA . THR A 1 206 ? 24.140 1.299 -17.775 1.00 95.69 206 THR A CA 1
ATOM 1593 C C . THR A 1 206 ? 23.657 0.034 -18.492 1.00 95.69 206 THR A C 1
ATOM 1595 O O . THR A 1 206 ? 24.419 -0.576 -19.239 1.00 95.69 206 THR A O 1
ATOM 1598 N N . ILE A 1 207 ? 22.393 -0.363 -18.307 1.00 95.56 207 ILE A N 1
ATOM 1599 C CA . ILE A 1 207 ? 21.828 -1.573 -18.935 1.00 95.56 207 ILE A CA 1
ATOM 1600 C C . ILE A 1 207 ? 21.601 -1.372 -20.443 1.00 95.56 207 ILE A C 1
ATOM 1602 O O . ILE A 1 207 ? 21.770 -2.303 -21.234 1.00 95.56 207 ILE A O 1
ATOM 1606 N N . MET A 1 208 ? 21.173 -0.177 -20.850 1.00 95.50 208 MET A N 1
ATOM 1607 C CA . MET A 1 208 ? 20.745 0.116 -22.219 1.00 95.50 208 MET A CA 1
ATOM 1608 C C . MET A 1 208 ? 21.890 0.475 -23.156 1.00 95.50 208 MET A C 1
ATOM 1610 O O . MET A 1 208 ? 21.799 0.155 -24.338 1.00 95.50 208 MET A O 1
ATOM 1614 N N . THR A 1 209 ? 22.961 1.092 -22.660 1.00 95.44 209 THR A N 1
ATOM 1615 C CA . THR A 1 209 ? 24.118 1.484 -23.482 1.00 95.44 209 THR A CA 1
ATOM 1616 C C . THR A 1 209 ? 24.663 0.330 -24.341 1.00 95.44 209 THR A C 1
ATOM 1618 O O . THR A 1 209 ? 24.643 0.465 -25.565 1.00 95.44 209 THR A O 1
ATOM 1621 N N . PRO A 1 210 ? 25.051 -0.836 -23.779 1.00 95.62 210 PRO A N 1
ATOM 1622 C CA . PRO A 1 210 ? 25.549 -1.946 -24.595 1.00 95.62 210 PRO A CA 1
ATOM 1623 C C . PRO A 1 210 ? 24.476 -2.524 -25.528 1.00 95.62 210 PRO A C 1
ATOM 1625 O O . PRO A 1 210 ? 24.795 -2.989 -26.620 1.00 95.62 210 PRO A O 1
ATOM 1628 N N . LYS A 1 211 ? 23.192 -2.466 -25.138 1.00 94.69 211 LYS A N 1
ATOM 1629 C CA . LYS A 1 211 ? 22.083 -2.919 -25.990 1.00 94.69 211 LYS A CA 1
ATOM 1630 C C . LYS A 1 211 ? 21.960 -2.047 -27.234 1.00 94.69 211 LYS A C 1
ATOM 1632 O O . LYS A 1 211 ? 21.881 -2.600 -28.324 1.00 94.69 211 LYS A O 1
ATOM 1637 N N . ILE A 1 212 ? 21.997 -0.721 -27.078 1.00 95.56 212 ILE A N 1
ATOM 1638 C CA . ILE A 1 212 ? 21.998 0.234 -28.196 1.00 95.56 212 ILE A CA 1
ATOM 1639 C C . ILE A 1 212 ? 23.196 -0.033 -29.108 1.00 95.56 212 ILE A C 1
ATOM 1641 O O . ILE A 1 212 ? 23.021 -0.159 -30.315 1.00 95.56 212 ILE A O 1
ATOM 1645 N N . ASP A 1 213 ? 24.392 -0.187 -28.542 1.00 94.19 213 ASP A N 1
ATOM 1646 C CA . ASP A 1 213 ? 25.613 -0.397 -29.331 1.00 94.19 213 ASP A CA 1
ATOM 1647 C C . ASP A 1 213 ? 25.571 -1.698 -30.148 1.00 94.19 213 ASP A C 1
ATOM 1649 O O . ASP A 1 213 ? 26.101 -1.756 -31.259 1.00 94.19 213 ASP A O 1
ATOM 1653 N N . SER A 1 214 ? 24.895 -2.727 -29.629 1.00 95.56 214 SER A N 1
ATOM 1654 C CA . SER A 1 214 ? 24.716 -4.017 -30.305 1.00 95.56 214 SER A CA 1
ATOM 1655 C C . SER A 1 214 ? 23.625 -4.036 -31.382 1.00 95.56 214 SER A C 1
ATOM 1657 O O . SER A 1 214 ? 23.557 -4.998 -32.145 1.00 95.56 214 SER A O 1
ATOM 1659 N N . VAL A 1 215 ? 22.776 -3.003 -31.472 1.00 96.00 215 VAL A N 1
ATOM 1660 C CA . VAL A 1 215 ? 21.706 -2.935 -32.481 1.00 96.00 215 VAL A CA 1
ATOM 1661 C C . VAL A 1 215 ? 22.298 -2.979 -33.888 1.00 96.00 215 VAL A C 1
ATOM 1663 O O . VAL A 1 215 ? 23.277 -2.284 -34.165 1.00 96.00 215 VAL A O 1
ATOM 1666 N N . THR A 1 216 ? 21.687 -3.748 -34.790 1.00 96.06 216 THR A N 1
ATOM 1667 C CA . THR A 1 216 ? 22.172 -3.921 -36.172 1.00 96.06 216 THR A CA 1
ATOM 1668 C C . THR A 1 216 ? 21.248 -3.315 -37.223 1.00 96.06 216 THR A C 1
ATOM 1670 O O . THR A 1 216 ? 21.651 -3.167 -38.374 1.00 96.06 216 THR A O 1
ATOM 1673 N N . THR A 1 217 ? 20.031 -2.912 -36.847 1.00 96.06 217 THR A N 1
ATOM 1674 C CA . THR A 1 217 ? 19.062 -2.304 -37.770 1.00 96.06 217 THR A CA 1
ATOM 1675 C C . THR A 1 217 ? 18.423 -1.032 -37.213 1.00 96.06 217 THR A C 1
ATOM 1677 O O . THR A 1 217 ? 18.187 -0.895 -36.014 1.00 96.06 217 THR A O 1
ATOM 1680 N N . VAL A 1 218 ? 18.027 -0.111 -38.098 1.00 94.75 218 VAL A N 1
ATOM 1681 C CA . VAL A 1 218 ? 17.295 1.108 -37.698 1.00 94.75 218 VAL A CA 1
ATOM 1682 C C . VAL A 1 218 ? 15.952 0.784 -37.027 1.00 94.75 218 VAL A C 1
ATOM 1684 O O . VAL A 1 218 ? 15.505 1.486 -36.119 1.00 94.75 218 VAL A O 1
ATOM 1687 N N . ARG A 1 219 ? 15.297 -0.312 -37.430 1.00 95.06 219 ARG A N 1
ATOM 1688 C CA . ARG A 1 219 ? 14.031 -0.751 -36.822 1.00 95.06 219 ARG A CA 1
ATOM 1689 C C . ARG A 1 219 ? 14.199 -1.152 -35.357 1.00 95.06 219 ARG A C 1
ATOM 1691 O O . ARG A 1 219 ? 13.338 -0.835 -34.543 1.00 95.06 219 ARG A O 1
ATOM 1698 N N . GLU A 1 220 ? 15.286 -1.831 -35.018 1.00 95.75 220 GLU A N 1
ATOM 1699 C CA . GLU A 1 220 ? 15.599 -2.177 -33.630 1.00 95.75 220 GLU A CA 1
ATOM 1700 C C . GLU A 1 220 ? 15.828 -0.923 -32.779 1.00 95.75 220 GLU A C 1
ATOM 1702 O O . GLU A 1 220 ? 15.278 -0.847 -31.680 1.00 95.75 220 GLU A O 1
ATOM 1707 N N . CYS A 1 221 ? 16.522 0.097 -33.305 1.00 94.94 221 CYS A N 1
ATOM 1708 C CA . CYS A 1 221 ? 16.656 1.400 -32.639 1.00 94.94 221 CYS A CA 1
ATOM 1709 C C . CYS A 1 221 ? 15.287 2.028 -32.321 1.00 94.94 221 CYS A C 1
ATOM 1711 O O . CYS A 1 221 ? 15.084 2.563 -31.229 1.00 94.94 221 CYS A O 1
ATOM 1713 N N . LEU A 1 222 ? 14.320 1.934 -33.239 1.00 93.06 222 LEU A N 1
ATOM 1714 C CA . LEU A 1 222 ? 12.953 2.415 -33.005 1.00 93.06 222 LEU A CA 1
ATOM 1715 C C . LEU A 1 222 ? 12.236 1.624 -31.907 1.00 93.06 222 LEU A C 1
ATOM 1717 O O . LEU A 1 222 ? 11.599 2.224 -31.042 1.00 93.06 222 LEU A O 1
ATOM 1721 N N . ASN A 1 223 ? 12.388 0.301 -31.889 1.00 93.31 223 ASN A N 1
ATOM 1722 C CA . ASN A 1 223 ? 11.751 -0.558 -30.888 1.00 93.31 223 ASN A CA 1
ATOM 1723 C C . ASN A 1 223 ? 12.247 -0.281 -29.460 1.00 93.31 223 ASN A C 1
ATOM 1725 O O . ASN A 1 223 ? 11.491 -0.444 -28.501 1.00 93.31 223 ASN A O 1
ATOM 1729 N N . ILE A 1 224 ? 13.503 0.142 -29.299 1.00 92.94 224 ILE A N 1
ATOM 1730 C CA . ILE A 1 224 ? 14.088 0.415 -27.980 1.00 92.94 224 ILE A CA 1
ATOM 1731 C C . ILE A 1 224 ? 13.959 1.876 -27.529 1.00 92.94 224 ILE A C 1
ATOM 1733 O O . ILE A 1 224 ? 14.286 2.186 -26.381 1.00 92.94 224 ILE A O 1
ATOM 1737 N N . LEU A 1 225 ? 13.438 2.774 -28.372 1.00 89.69 225 LEU A N 1
ATOM 1738 C CA . LEU A 1 225 ? 13.306 4.200 -28.053 1.00 89.69 225 LEU A CA 1
ATOM 1739 C C . LEU A 1 225 ? 12.476 4.444 -26.783 1.00 89.69 225 LEU A C 1
ATOM 1741 O O . LEU A 1 225 ? 12.850 5.271 -25.954 1.00 89.69 225 LEU A O 1
ATOM 1745 N N . GLY A 1 226 ? 11.392 3.685 -26.585 1.00 86.94 226 GLY A N 1
ATOM 1746 C CA . GLY A 1 226 ? 10.542 3.791 -25.390 1.00 86.94 226 GLY A CA 1
ATOM 1747 C C . GLY A 1 226 ? 11.259 3.448 -24.077 1.00 86.94 226 GLY A C 1
ATOM 1748 O O . GLY A 1 226 ? 10.806 3.843 -23.008 1.00 86.94 226 GLY A O 1
ATOM 1749 N N . LYS A 1 227 ? 12.402 2.756 -24.158 1.00 89.88 227 LYS A N 1
ATOM 1750 C CA . LYS A 1 227 ? 13.267 2.402 -23.023 1.00 89.88 227 LYS A CA 1
ATOM 1751 C C . LYS A 1 227 ? 14.390 3.423 -22.791 1.00 89.88 227 LYS A C 1
ATOM 1753 O O . LYS A 1 227 ? 15.111 3.329 -21.803 1.00 89.88 227 LYS A O 1
ATOM 1758 N N . CYS A 1 228 ? 14.548 4.402 -23.685 1.00 90.25 228 CYS A N 1
ATOM 1759 C CA . CYS A 1 228 ? 15.547 5.463 -23.576 1.00 90.25 228 CYS A CA 1
ATOM 1760 C C . CYS A 1 228 ? 15.007 6.600 -22.696 1.00 90.25 228 CYS A C 1
ATOM 1762 O O . CYS A 1 228 ? 14.413 7.576 -23.175 1.00 90.25 228 CYS A O 1
ATOM 1764 N N . CYS A 1 229 ? 15.183 6.444 -21.384 1.00 86.69 229 CYS A N 1
ATOM 1765 C CA . CYS A 1 229 ? 14.665 7.371 -20.379 1.00 86.69 229 CYS A CA 1
ATOM 1766 C C . CYS A 1 229 ? 15.488 8.657 -20.255 1.00 86.69 229 CYS A C 1
ATOM 1768 O O . CYS A 1 229 ? 14.938 9.677 -19.845 1.00 86.69 229 CYS A O 1
ATOM 1770 N N . SER A 1 230 ? 16.783 8.631 -20.580 1.00 90.25 230 SER A N 1
ATOM 1771 C CA . SER A 1 230 ? 17.644 9.815 -20.576 1.00 90.25 230 SER A CA 1
ATOM 1772 C C . SER A 1 230 ? 17.806 10.412 -21.971 1.00 90.25 230 SER A C 1
ATOM 1774 O O . SER A 1 230 ? 17.708 9.732 -22.995 1.00 90.25 230 SER A O 1
ATOM 1776 N N . GLU A 1 231 ? 18.064 11.718 -22.017 1.00 89.75 231 GLU A N 1
ATOM 1777 C CA . GLU A 1 231 ? 18.403 12.410 -23.262 1.00 89.75 231 GLU A CA 1
ATOM 1778 C C . GLU A 1 231 ? 19.688 11.849 -23.884 1.00 89.75 231 GLU A C 1
ATOM 1780 O O . GLU A 1 231 ? 19.774 11.709 -25.102 1.00 89.75 231 GLU A O 1
ATOM 1785 N N . GLN A 1 232 ? 20.637 11.426 -23.046 1.00 91.44 232 GLN A N 1
ATOM 1786 C CA . GLN A 1 232 ? 21.888 10.801 -23.469 1.00 91.44 232 GLN A CA 1
ATOM 1787 C C . GLN A 1 232 ? 21.642 9.480 -24.208 1.00 91.44 232 GLN A C 1
ATOM 1789 O O . GLN A 1 232 ? 22.168 9.298 -25.307 1.00 91.44 232 GLN A O 1
ATOM 1794 N N . LEU A 1 233 ? 20.792 8.590 -23.678 1.00 93.50 233 LEU A N 1
ATOM 1795 C CA . LEU A 1 233 ? 20.418 7.359 -24.383 1.00 93.50 233 LEU A CA 1
ATOM 1796 C C . LEU A 1 233 ? 19.675 7.642 -25.686 1.00 93.50 233 LEU A C 1
ATOM 1798 O O . LEU A 1 233 ? 19.939 6.984 -26.689 1.00 93.50 233 LEU A O 1
ATOM 1802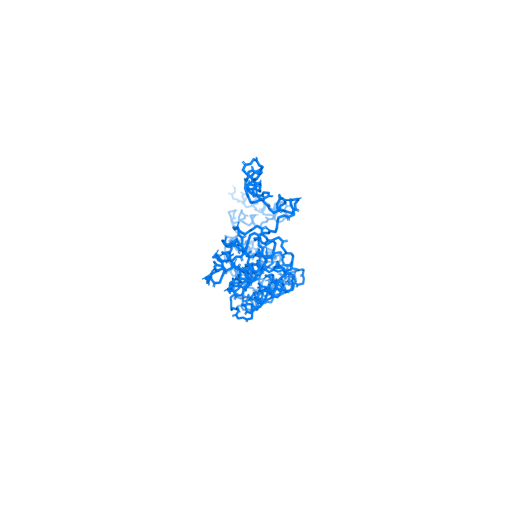 N N . ARG A 1 234 ? 18.752 8.613 -25.696 1.00 92.06 234 ARG A N 1
ATOM 1803 C CA . ARG A 1 234 ? 18.015 8.975 -26.919 1.00 92.06 234 ARG A CA 1
ATOM 1804 C C . ARG A 1 234 ? 18.959 9.472 -28.004 1.00 92.06 234 ARG A C 1
ATOM 1806 O O . ARG A 1 234 ? 18.851 9.020 -29.140 1.00 92.06 234 ARG A O 1
ATOM 1813 N N . LYS A 1 235 ? 19.906 10.338 -27.640 1.00 91.50 235 LYS A N 1
ATOM 1814 C CA . LYS A 1 235 ? 20.948 10.824 -28.545 1.00 91.50 235 LYS A CA 1
ATOM 1815 C C . LYS A 1 235 ? 21.814 9.676 -29.066 1.00 91.50 235 LYS A C 1
ATOM 1817 O O . LYS A 1 235 ? 21.962 9.541 -30.274 1.00 91.50 235 LYS A O 1
ATOM 1822 N N . ARG A 1 236 ? 22.300 8.795 -28.186 1.00 94.38 236 ARG A N 1
ATOM 1823 C CA . ARG A 1 236 ? 23.109 7.629 -28.582 1.00 94.38 236 ARG A CA 1
ATOM 1824 C C . ARG A 1 236 ? 22.349 6.684 -29.516 1.00 94.38 236 ARG A C 1
ATOM 1826 O O . ARG A 1 236 ? 22.896 6.218 -30.509 1.00 94.38 236 ARG A O 1
ATOM 1833 N N . ASN A 1 237 ? 21.076 6.418 -29.223 1.00 95.06 237 ASN A N 1
ATOM 1834 C CA . ASN A 1 237 ? 20.218 5.591 -30.069 1.00 95.06 237 ASN A CA 1
ATOM 1835 C C . ASN A 1 237 ? 19.977 6.235 -31.442 1.00 95.06 237 ASN A C 1
ATOM 1837 O O . ASN A 1 237 ? 19.981 5.536 -32.452 1.00 95.06 237 ASN A O 1
ATOM 1841 N N . PHE A 1 238 ? 19.809 7.560 -31.490 1.00 92.88 238 PHE A N 1
ATOM 1842 C CA . PHE A 1 238 ? 19.724 8.307 -32.743 1.00 92.88 238 PHE A CA 1
ATOM 1843 C C . PHE A 1 238 ? 21.024 8.206 -33.552 1.00 92.88 238 PHE A C 1
ATOM 1845 O O . PHE A 1 238 ? 20.973 7.849 -34.724 1.00 92.88 238 PHE A O 1
ATOM 1852 N N . GLU A 1 239 ? 22.183 8.447 -32.936 1.00 93.62 239 GLU A N 1
ATOM 1853 C CA . GLU A 1 239 ? 23.494 8.331 -33.593 1.00 93.62 239 GLU A CA 1
ATOM 1854 C C . GLU A 1 239 ? 23.735 6.913 -34.129 1.00 93.62 239 GLU A C 1
ATOM 1856 O O . GLU A 1 239 ? 24.226 6.740 -35.246 1.00 93.62 239 GLU A O 1
ATOM 1861 N N . ARG A 1 240 ? 23.322 5.885 -33.376 1.00 95.69 240 ARG A N 1
ATOM 1862 C CA . ARG A 1 240 ? 23.384 4.495 -33.836 1.00 95.69 240 ARG A CA 1
ATOM 1863 C C . ARG A 1 240 ? 22.481 4.256 -35.043 1.00 95.69 240 ARG A C 1
ATOM 1865 O O . ARG A 1 240 ? 22.934 3.679 -36.026 1.00 95.69 240 ARG A O 1
ATOM 1872 N N . ALA A 1 241 ? 21.230 4.705 -34.987 1.00 95.19 241 ALA A N 1
ATOM 1873 C CA . ALA A 1 241 ? 20.280 4.573 -36.088 1.00 95.19 241 ALA A CA 1
ATOM 1874 C C . ALA A 1 241 ? 20.758 5.306 -37.349 1.00 95.19 241 ALA A C 1
ATOM 1876 O O . ALA A 1 241 ? 20.667 4.764 -38.447 1.00 95.19 241 ALA A O 1
ATOM 1877 N N . PHE A 1 242 ? 21.317 6.504 -37.177 1.00 93.62 242 PHE A N 1
ATOM 1878 C CA . PHE A 1 242 ? 21.919 7.303 -38.238 1.00 93.62 242 PHE A CA 1
ATOM 1879 C C . PHE A 1 242 ? 23.063 6.544 -38.923 1.00 93.62 242 PHE A C 1
ATOM 1881 O O . PHE A 1 242 ? 23.087 6.444 -40.144 1.00 93.62 242 PHE A O 1
ATOM 1888 N N . ALA A 1 243 ? 23.973 5.945 -38.148 1.00 94.19 243 ALA A N 1
ATOM 1889 C CA . ALA A 1 243 ? 25.096 5.176 -38.687 1.00 94.19 243 ALA A CA 1
ATOM 1890 C C . ALA A 1 243 ? 24.675 3.895 -39.436 1.00 94.19 243 ALA A C 1
ATOM 1892 O O . ALA A 1 243 ? 25.426 3.401 -40.274 1.00 94.19 243 ALA A O 1
ATOM 1893 N N . LEU A 1 244 ? 23.498 3.343 -39.127 1.00 95.69 244 LEU A N 1
ATOM 1894 C CA . LEU A 1 244 ? 22.958 2.135 -39.761 1.00 95.69 244 LEU A CA 1
ATOM 1895 C C . LEU A 1 244 ? 22.105 2.431 -41.006 1.00 95.69 244 LEU A C 1
ATOM 1897 O O . LEU A 1 244 ? 21.797 1.510 -41.763 1.00 95.69 244 LEU A O 1
ATOM 1901 N N . ALA A 1 245 ? 21.681 3.679 -41.212 1.00 94.94 245 ALA A N 1
ATOM 1902 C CA . ALA A 1 245 ? 20.763 4.035 -42.285 1.00 94.94 245 ALA A CA 1
ATOM 1903 C C . ALA A 1 245 ? 21.477 4.123 -43.638 1.00 94.94 245 ALA A C 1
ATOM 1905 O O . ALA A 1 245 ? 22.393 4.922 -43.824 1.00 94.94 245 ALA A O 1
ATOM 1906 N N . THR A 1 246 ? 21.023 3.329 -44.609 1.00 92.00 246 THR A N 1
ATOM 1907 C CA . THR A 1 246 ? 21.600 3.320 -45.968 1.00 92.00 246 THR A CA 1
ATOM 1908 C C . THR A 1 246 ? 20.564 3.568 -47.057 1.00 92.00 246 THR A C 1
ATOM 1910 O O . THR A 1 246 ? 20.910 4.059 -48.126 1.00 92.00 246 THR A O 1
ATOM 1913 N N . THR A 1 247 ? 19.286 3.293 -46.783 1.00 92.12 247 THR A N 1
ATOM 1914 C CA . THR A 1 247 ? 18.186 3.457 -47.742 1.00 92.12 247 THR A CA 1
ATOM 1915 C C . THR A 1 247 ? 17.236 4.584 -47.341 1.00 92.12 247 THR A C 1
ATOM 1917 O O . THR A 1 247 ? 17.131 4.940 -46.166 1.00 92.12 247 THR A O 1
ATOM 1920 N N . VAL A 1 248 ? 16.448 5.099 -48.293 1.00 91.38 248 VAL A N 1
ATOM 1921 C CA . VAL A 1 248 ? 15.358 6.061 -48.012 1.00 91.38 248 VAL A CA 1
ATOM 1922 C C . VAL A 1 248 ? 14.409 5.543 -46.925 1.00 91.38 248 VAL A C 1
ATOM 1924 O O . VAL A 1 248 ? 13.969 6.297 -46.056 1.00 91.38 248 VAL A O 1
ATOM 1927 N N . LYS A 1 249 ? 14.115 4.237 -46.933 1.00 93.06 249 LYS A N 1
ATOM 1928 C CA . LYS A 1 249 ? 13.258 3.594 -45.930 1.00 93.06 249 LYS A CA 1
ATOM 1929 C C . LYS A 1 249 ? 13.883 3.633 -44.536 1.00 93.06 249 LYS A C 1
ATOM 1931 O O . LYS A 1 249 ? 13.157 3.845 -43.566 1.00 93.06 249 LYS A O 1
ATOM 1936 N N . ASP A 1 250 ? 15.196 3.451 -44.434 1.00 93.81 250 ASP A N 1
ATOM 1937 C CA . ASP A 1 250 ? 15.912 3.557 -43.164 1.00 93.81 250 ASP A CA 1
ATOM 1938 C C . ASP A 1 250 ? 15.886 4.991 -42.649 1.00 93.81 250 ASP A C 1
ATOM 1940 O O . ASP A 1 250 ? 15.506 5.219 -41.504 1.00 93.81 250 ASP A O 1
ATOM 1944 N N . TRP A 1 251 ? 16.176 5.974 -43.501 1.00 93.69 251 TRP A N 1
ATOM 1945 C CA . TRP A 1 251 ? 16.117 7.387 -43.124 1.00 93.69 251 TRP A CA 1
ATOM 1946 C C . TRP A 1 251 ? 14.719 7.838 -42.699 1.00 93.69 251 TRP A C 1
ATOM 1948 O O . TRP A 1 251 ? 14.581 8.609 -41.749 1.00 93.69 251 TRP A O 1
ATOM 1958 N N . ALA A 1 252 ? 13.666 7.303 -43.322 1.00 91.94 252 ALA A N 1
ATOM 1959 C CA . ALA A 1 252 ? 12.294 7.530 -42.876 1.00 91.94 252 ALA A CA 1
ATOM 1960 C C . ALA A 1 252 ? 12.030 6.963 -41.467 1.00 91.94 252 ALA A C 1
ATOM 1962 O O . ALA A 1 252 ? 11.204 7.506 -40.731 1.00 91.94 252 ALA A O 1
ATOM 1963 N N . LEU A 1 253 ? 12.713 5.883 -41.068 1.00 93.19 253 LEU A N 1
ATOM 1964 C CA . LEU A 1 253 ? 12.661 5.359 -39.701 1.00 93.19 253 LEU A CA 1
ATOM 1965 C C . LEU A 1 253 ? 13.523 6.184 -38.736 1.00 93.19 253 LEU A C 1
ATOM 1967 O O . LEU A 1 253 ? 13.055 6.455 -37.633 1.00 93.19 253 LEU A O 1
ATOM 1971 N N . VAL A 1 254 ? 14.721 6.625 -39.140 1.00 92.50 254 VAL A N 1
ATOM 1972 C CA . VAL A 1 254 ? 15.568 7.529 -38.334 1.00 92.50 254 VAL A CA 1
ATOM 1973 C C . VAL A 1 254 ? 14.821 8.827 -38.026 1.00 92.50 254 VAL A C 1
ATOM 1975 O O . VAL A 1 254 ? 14.801 9.257 -36.877 1.00 92.50 254 VAL A O 1
ATOM 1978 N N . PHE A 1 255 ? 14.115 9.398 -39.007 1.00 91.94 255 PHE A N 1
ATOM 1979 C CA . PHE A 1 255 ? 13.285 10.590 -38.815 1.00 91.94 255 PHE A CA 1
ATOM 1980 C C . PHE A 1 255 ? 12.266 10.416 -37.675 1.00 91.94 255 PHE A C 1
ATOM 1982 O O . PHE A 1 255 ? 12.081 11.321 -36.866 1.00 91.94 255 PHE A O 1
ATOM 1989 N N . ARG A 1 256 ? 11.659 9.228 -37.532 1.00 90.06 256 ARG A N 1
ATOM 1990 C CA . ARG A 1 256 ? 10.709 8.927 -36.438 1.00 90.06 256 ARG A CA 1
ATOM 1991 C C . ARG A 1 256 ? 11.344 8.883 -35.047 1.00 90.06 256 ARG A C 1
ATOM 1993 O O . ARG A 1 256 ? 10.610 8.887 -34.063 1.00 90.06 256 ARG A O 1
ATOM 2000 N N . LEU A 1 257 ? 12.671 8.812 -34.949 1.00 86.75 257 LEU A N 1
ATOM 2001 C CA . LEU A 1 257 ? 13.396 8.905 -33.678 1.00 86.75 257 LEU A CA 1
ATOM 2002 C C . LEU A 1 257 ? 13.616 10.357 -33.238 1.00 86.75 257 LEU A C 1
ATOM 2004 O O . LEU A 1 257 ? 14.003 10.593 -32.094 1.00 86.75 257 LEU A O 1
ATOM 2008 N N . THR A 1 258 ? 13.410 11.319 -34.138 1.00 85.06 258 THR A N 1
ATOM 2009 C CA . THR A 1 258 ? 13.663 12.736 -33.877 1.00 85.06 258 THR A CA 1
ATOM 2010 C C . THR A 1 258 ? 12.448 13.409 -33.247 1.00 85.06 258 THR A C 1
ATOM 2012 O O . THR A 1 258 ? 11.326 12.901 -33.298 1.00 85.06 258 THR A O 1
ATOM 2015 N N . LYS A 1 259 ? 12.663 14.577 -32.636 1.00 79.44 259 LYS A N 1
ATOM 2016 C CA . LYS A 1 259 ? 11.554 15.464 -32.278 1.00 79.44 259 LYS A CA 1
ATOM 2017 C C . LYS A 1 259 ? 11.161 16.244 -33.533 1.00 79.44 259 LYS A C 1
ATOM 2019 O O . LYS A 1 259 ? 12.034 16.678 -34.278 1.00 79.44 259 LYS A O 1
ATOM 2024 N N . ASN A 1 260 ? 9.864 16.471 -33.741 1.00 71.56 260 ASN A N 1
ATOM 2025 C CA . ASN A 1 260 ? 9.405 17.334 -34.832 1.00 71.56 260 ASN A CA 1
ATOM 2026 C C . ASN A 1 260 ? 10.107 18.701 -34.765 1.00 71.56 260 ASN A C 1
ATOM 2028 O O . ASN A 1 260 ? 10.225 19.277 -33.683 1.00 71.56 260 ASN A O 1
ATOM 2032 N N . HIS A 1 261 ? 10.534 19.210 -35.923 1.00 72.50 261 HIS A N 1
ATOM 2033 C CA . HIS A 1 261 ? 11.242 20.489 -36.069 1.00 72.50 261 HIS A CA 1
ATOM 2034 C C . HIS A 1 261 ? 12.593 20.571 -35.337 1.00 72.50 261 HIS A C 1
ATOM 2036 O O . HIS A 1 261 ? 13.030 21.662 -34.973 1.00 72.50 261 HIS A O 1
ATOM 2042 N N . SER A 1 262 ? 13.260 19.436 -35.101 1.00 84.62 262 SER A N 1
ATOM 2043 C CA . SER A 1 262 ? 14.638 19.435 -34.607 1.00 84.62 262 SER A CA 1
ATOM 2044 C C . SER A 1 262 ? 15.655 19.494 -35.760 1.00 84.62 262 SER A C 1
ATOM 2046 O O . SER A 1 262 ? 15.350 19.049 -36.870 1.00 84.62 262 SER A O 1
ATOM 2048 N N . PRO A 1 263 ? 16.884 19.991 -35.524 1.00 85.50 263 PRO A N 1
ATOM 2049 C CA . PRO A 1 263 ? 17.950 19.966 -36.529 1.00 85.50 263 PRO A CA 1
ATOM 2050 C C . PRO A 1 263 ? 18.218 18.562 -37.095 1.00 85.50 263 PRO A C 1
ATOM 2052 O O . PRO A 1 263 ? 18.522 18.406 -38.277 1.00 85.50 263 PRO A O 1
ATOM 2055 N N . GLU A 1 264 ? 18.061 17.527 -36.267 1.00 85.25 264 GLU A N 1
ATOM 2056 C CA . GLU A 1 264 ? 18.165 16.124 -36.670 1.00 85.25 264 GLU A CA 1
ATOM 2057 C C . GLU A 1 264 ? 17.067 15.720 -37.662 1.00 85.25 264 GLU A C 1
ATOM 2059 O O . GLU A 1 264 ? 17.330 14.966 -38.602 1.00 85.25 264 GLU A O 1
ATOM 2064 N N . ALA A 1 265 ? 15.850 16.239 -37.483 1.00 87.12 265 ALA A N 1
ATOM 2065 C CA . ALA A 1 265 ? 14.726 16.008 -38.383 1.00 87.12 265 ALA A CA 1
ATOM 2066 C C . ALA A 1 265 ? 14.997 16.631 -39.766 1.00 87.12 265 ALA A C 1
ATOM 2068 O O . ALA A 1 265 ? 14.852 15.959 -40.790 1.00 87.12 265 ALA A O 1
ATOM 2069 N N . ASP A 1 266 ? 15.481 17.878 -39.795 1.00 88.69 266 ASP A N 1
ATOM 2070 C CA . ASP A 1 266 ? 15.851 18.584 -41.031 1.00 88.69 266 ASP A CA 1
ATOM 2071 C C . ASP A 1 266 ? 17.005 17.900 -41.770 1.00 88.69 266 ASP A C 1
ATOM 2073 O O . ASP A 1 266 ? 17.056 17.892 -43.003 1.00 88.69 266 ASP A O 1
ATOM 2077 N N . MET A 1 267 ? 17.959 17.343 -41.022 1.00 88.94 267 MET A N 1
ATOM 2078 C CA . MET A 1 267 ? 19.058 16.562 -41.581 1.00 88.94 267 MET A CA 1
ATOM 2079 C C . MET A 1 267 ? 18.532 15.297 -42.266 1.00 88.94 267 MET A C 1
ATOM 2081 O O . MET A 1 267 ? 18.868 15.060 -43.422 1.00 88.94 267 MET A O 1
ATOM 2085 N N . CYS A 1 268 ? 17.645 14.538 -41.612 1.00 89.38 268 CYS A N 1
ATOM 2086 C CA . CYS A 1 268 ? 17.040 13.345 -42.213 1.00 89.38 268 CYS A CA 1
ATOM 2087 C C . CYS A 1 268 ? 16.283 13.677 -43.510 1.00 89.38 268 CYS A C 1
ATOM 2089 O O . CYS A 1 268 ? 16.432 12.964 -44.501 1.00 89.38 268 CYS A O 1
ATOM 2091 N N . ILE A 1 269 ? 15.501 14.765 -43.529 1.00 90.69 269 ILE A N 1
ATOM 2092 C CA . ILE A 1 269 ? 14.757 15.204 -44.724 1.00 90.69 269 ILE A CA 1
ATOM 2093 C C . ILE A 1 269 ? 15.717 15.515 -45.879 1.00 90.69 269 ILE A C 1
ATOM 2095 O O . ILE A 1 269 ? 15.493 15.058 -47.002 1.00 90.69 269 ILE A O 1
ATOM 2099 N N . ARG A 1 270 ? 16.797 16.259 -45.608 1.00 92.06 270 ARG A N 1
ATOM 2100 C CA . ARG A 1 270 ? 17.814 16.590 -46.617 1.00 92.06 270 ARG A CA 1
ATOM 2101 C C . ARG A 1 270 ? 18.493 15.343 -47.172 1.00 92.06 270 ARG A C 1
ATOM 2103 O O . ARG A 1 270 ? 18.554 15.188 -48.387 1.00 92.06 270 ARG A O 1
ATOM 2110 N N . THR A 1 271 ? 18.917 14.422 -46.309 1.00 91.56 271 THR A N 1
ATOM 2111 C CA . THR A 1 271 ? 19.564 13.178 -46.745 1.00 91.56 271 THR A CA 1
ATOM 2112 C C . THR A 1 271 ? 18.630 12.306 -47.587 1.00 91.56 271 THR A C 1
ATOM 2114 O O . THR A 1 271 ? 19.058 11.764 -48.603 1.00 91.56 271 THR A O 1
ATOM 2117 N N . ILE A 1 272 ? 17.342 12.216 -47.236 1.00 91.56 272 ILE A N 1
ATOM 2118 C CA . ILE A 1 272 ? 16.342 11.518 -48.062 1.00 91.56 272 ILE A CA 1
ATOM 2119 C C . ILE A 1 272 ? 16.243 12.150 -49.455 1.00 91.56 272 ILE A C 1
ATOM 2121 O O . ILE A 1 272 ? 16.260 11.428 -50.452 1.00 91.56 272 ILE A O 1
ATOM 2125 N N . ALA A 1 273 ? 16.152 13.481 -49.531 1.00 91.62 273 ALA A N 1
ATOM 2126 C CA . ALA A 1 273 ? 16.048 14.194 -50.801 1.00 91.62 273 ALA A CA 1
ATOM 2127 C C . ALA A 1 273 ? 17.282 13.968 -51.691 1.00 91.62 273 ALA A C 1
ATOM 2129 O O . ALA A 1 273 ? 17.133 13.717 -52.884 1.00 91.62 273 ALA A O 1
ATOM 2130 N N . GLU A 1 274 ? 18.484 13.993 -51.112 1.00 92.69 274 GLU A N 1
ATOM 2131 C CA . GLU A 1 274 ? 19.735 13.737 -51.835 1.00 92.69 274 GLU A CA 1
ATOM 2132 C C . GLU A 1 274 ? 19.831 12.308 -52.383 1.00 92.69 274 GLU A C 1
ATOM 2134 O O . GLU A 1 274 ? 20.319 12.115 -53.496 1.00 92.69 274 GLU A O 1
ATOM 2139 N N . ILE A 1 275 ? 19.379 11.301 -51.626 1.00 90.44 275 ILE A N 1
ATOM 2140 C CA . ILE A 1 275 ? 19.365 9.907 -52.096 1.00 90.44 275 ILE A CA 1
ATOM 2141 C C . ILE A 1 275 ? 18.406 9.770 -53.282 1.00 90.44 275 ILE A C 1
ATOM 2143 O O . ILE A 1 275 ? 18.803 9.265 -54.328 1.00 90.44 275 ILE A O 1
ATOM 2147 N N . LEU A 1 276 ? 17.184 10.297 -53.159 1.00 90.12 276 LEU A N 1
ATOM 2148 C CA . LEU A 1 276 ? 16.182 10.245 -54.229 1.00 90.12 276 LEU A CA 1
ATOM 2149 C C . LEU A 1 276 ? 16.635 10.968 -55.505 1.00 90.12 276 LEU A C 1
ATOM 2151 O O . LEU A 1 276 ? 16.311 10.522 -56.600 1.00 90.12 276 LEU A O 1
ATOM 2155 N N . GLN A 1 277 ? 17.387 12.065 -55.381 1.00 91.00 277 GLN A N 1
ATOM 2156 C CA . GLN A 1 277 ? 17.952 12.782 -56.530 1.00 91.00 277 GLN A CA 1
ATOM 2157 C C . GLN A 1 277 ? 19.053 11.996 -57.253 1.00 91.00 277 GLN A C 1
ATOM 2159 O O . GLN A 1 277 ? 19.233 12.190 -58.448 1.00 91.00 277 GLN A O 1
ATOM 2164 N N . LYS A 1 278 ? 19.799 11.135 -56.550 1.00 88.06 278 LYS A N 1
ATOM 2165 C CA . LYS A 1 278 ? 20.862 10.297 -57.137 1.00 88.06 278 LYS A CA 1
ATOM 2166 C C . LYS A 1 278 ? 20.333 9.018 -57.793 1.00 88.06 278 LYS A C 1
ATOM 2168 O O . LYS A 1 278 ? 21.062 8.392 -58.554 1.00 88.06 278 LYS A O 1
ATOM 2173 N N . GLU A 1 279 ? 19.114 8.610 -57.451 1.00 81.31 279 GLU A N 1
ATOM 2174 C CA . GLU A 1 279 ? 18.433 7.433 -58.007 1.00 81.31 279 GLU A CA 1
ATOM 2175 C C . GLU A 1 279 ? 17.609 7.750 -59.276 1.00 81.31 279 GLU A C 1
ATOM 2177 O O . GLU A 1 279 ? 17.074 6.826 -59.891 1.00 81.31 279 GLU A O 1
ATOM 2182 N N . GLN A 1 280 ? 17.507 9.031 -59.661 1.00 65.62 280 GLN A N 1
ATOM 2183 C CA . GLN A 1 280 ? 16.909 9.516 -60.918 1.00 65.62 280 GLN A CA 1
ATOM 2184 C C . GLN A 1 280 ? 17.954 9.640 -62.028 1.00 65.62 280 GLN A C 1
ATOM 2186 O O . GLN A 1 280 ? 17.588 9.340 -63.187 1.00 65.62 280 GLN A O 1
#

Secondary structure (DSSP, 8-state):
--HHHHHHHHHHHH-GGGHHHHHHHHT-PPPHHHHHHHHHHHHH--SHHHHHHHHHH--SHHHHHHHHHHHHHH--SHHHHHHHHHH---HHHHHHHHHHHHHHHHHHHHH--SHHHHHHHHHH--HHHHHHHHHHHHHH--SHHHHHHHHTTT--HHHHHHHHHHHHHHHHHHHHH--SHHHHHHHHHH---HHHHHHHHHHHHHHHHHHHHH--SHHHHHHHGGG--SHHHHHHHHHHHHHH--SHHHHHHHHTTSPTT-HHHHHHHHHHHHHHHH--

Solvent-accessible surface area (backbone atoms only — not comparable to full-atom values): 15590 Å² total; per-residue (Å²): 130,58,72,64,60,50,48,52,54,49,20,73,72,76,39,64,95,43,42,69,61,50,27,58,76,67,72,46,74,81,54,71,67,65,68,46,50,58,51,57,52,50,69,68,39,82,47,42,67,51,18,49,52,48,28,75,73,43,88,47,75,67,55,30,50,54,24,52,53,51,21,63,72,59,41,86,49,60,66,52,29,46,53,54,31,75,71,44,88,47,66,70,58,28,49,54,26,48,55,50,36,52,52,51,47,50,56,49,55,74,70,49,86,50,48,64,58,20,48,56,46,30,72,78,44,57,69,70,60,17,49,51,22,50,52,52,25,51,73,66,39,87,46,60,67,50,29,51,51,51,52,70,65,76,56,57,68,71,58,39,50,53,33,52,54,51,36,52,51,55,44,50,60,48,55,72,72,48,86,50,60,68,56,38,48,54,43,49,76,69,53,86,50,67,67,60,39,50,56,39,48,54,51,40,49,65,63,43,50,63,54,51,72,65,53,83,46,38,68,56,40,57,71,48,48,88,73,39,84,45,71,67,49,45,50,51,37,46,54,50,22,56,75,55,42,84,46,63,71,34,35,60,51,46,37,70,73,41,57,89,93,32,74,67,28,57,49,34,54,50,54,41,52,54,53,58,62,72,75,107

Nearest PDB structures (foldseek):
  6hc2-assembly1_C  TM=1.650E-01  e=4.067E-02  Homo sapiens
  7ep7-assembly1_A  TM=2.129E-01  e=1.345E-01  Mus musculus
  3sf4-assembly3_C  TM=1.615E-01  e=1.406E-01  Homo sapiens
  7r5j-assembly1_P0  TM=2.201E-01  e=9.449E-01  Homo sapiens
  9e8j-assembly1_Y  TM=2.005E-01  e=1.233E+00  Homo sapiens

Organism: NCBI:txid1802779

Radius of gyration: 38.19 Å; Cα contacts (8 Å, |Δi|>4): 291; chains: 1; bounding box: 88×34×105 Å

Sequence (280 aa):
MDNETLVSSIAGILGHYHLPQIRTVLGVPESEEENVKWKDELEKATTVDECIEVYNNEESEKGEIEALEKALTLANTVDEYGLIYDSSHSEAIRKKAVEKIEALLASQLETATTMNECFDISKSSHGGLREGALEKALTLAKTVEECRRVIRQSCPTAIREKAVERIETILSSKLEVATTVEECLGIMNNTGSPELRQKTQMKIDTIMTPKIDSVTTVRECLNILGKCCSEQLRKRNFERAFALATTVKDWALVFRLTKNHSPEADMCIRTIAEILQKEQ

Mean predicted aligned error: 10.29 Å